Protein AF-A0A1G4EG05-F1 (afdb_monomer_lite)

Structure (mmCIF, N/CA/C/O backbone):
data_AF-A0A1G4EG05-F1
#
_entry.id   AF-A0A1G4EG05-F1
#
loop_
_atom_site.group_PDB
_atom_site.id
_atom_site.type_symbol
_atom_site.label_atom_id
_atom_site.label_alt_id
_atom_site.label_comp_id
_atom_site.label_asym_id
_atom_site.label_entity_id
_atom_site.label_seq_id
_atom_site.pdbx_PDB_ins_code
_atom_site.Cartn_x
_atom_site.Cartn_y
_atom_site.Cartn_z
_atom_site.occupancy
_atom_site.B_iso_or_equiv
_atom_site.auth_seq_id
_atom_site.auth_comp_id
_atom_site.auth_asym_id
_atom_site.auth_atom_id
_atom_site.pdbx_PDB_model_num
ATOM 1 N N . MET A 1 1 ? -7.651 -13.458 -18.274 1.00 35.94 1 MET A N 1
ATOM 2 C CA . MET A 1 1 ? -8.743 -12.875 -17.465 1.00 35.94 1 MET A CA 1
ATOM 3 C C . MET A 1 1 ? -8.492 -11.376 -17.399 1.00 35.94 1 MET A C 1
ATOM 5 O O . MET A 1 1 ? -7.469 -10.994 -16.855 1.00 35.94 1 MET A O 1
ATOM 9 N N . LYS A 1 2 ? -9.314 -10.544 -18.053 1.00 43.44 2 LYS A N 1
ATOM 10 C CA . LYS A 1 2 ? -9.172 -9.079 -17.993 1.00 43.44 2 LYS A CA 1
ATOM 11 C C . LYS A 1 2 ? -9.957 -8.601 -16.776 1.00 43.44 2 LYS A C 1
ATOM 13 O O . LYS A 1 2 ? -11.170 -8.774 -16.757 1.00 43.44 2 LYS A O 1
ATOM 18 N N . ILE A 1 3 ? -9.268 -8.090 -15.759 1.00 51.53 3 ILE A N 1
ATOM 19 C CA . ILE A 1 3 ? -9.917 -7.556 -14.557 1.00 51.53 3 ILE A CA 1
ATOM 20 C C . ILE A 1 3 ? -10.100 -6.052 -14.759 1.00 51.53 3 ILE A C 1
ATOM 22 O O . ILE A 1 3 ? -9.127 -5.342 -15.009 1.00 51.53 3 ILE A O 1
ATOM 26 N N . THR A 1 4 ? -11.343 -5.586 -14.689 1.00 50.47 4 THR A N 1
ATOM 27 C CA . THR A 1 4 ? -11.698 -4.172 -14.832 1.00 50.47 4 THR A CA 1
ATOM 28 C C . THR A 1 4 ? -11.613 -3.507 -13.462 1.00 50.47 4 THR A C 1
ATOM 30 O O . THR A 1 4 ? -12.342 -3.872 -12.545 1.00 50.47 4 THR A O 1
ATOM 33 N N . VAL A 1 5 ? -10.702 -2.547 -13.307 1.00 53.97 5 VAL A N 1
ATOM 34 C CA . VAL A 1 5 ? -10.578 -1.741 -12.084 1.00 53.97 5 VAL A CA 1
ATOM 35 C C . VAL A 1 5 ? -11.749 -0.767 -12.020 1.00 53.97 5 VAL A C 1
ATOM 37 O O . VAL A 1 5 ? -11.922 -0.004 -12.961 1.00 53.97 5 VAL A O 1
ATOM 40 N N . ASN A 1 6 ? -12.511 -0.739 -10.930 1.00 52.59 6 ASN A N 1
ATOM 41 C CA . ASN A 1 6 ? -13.515 0.298 -10.695 1.00 52.59 6 ASN A CA 1
ATOM 42 C C . ASN A 1 6 ? -13.215 1.015 -9.379 1.00 52.59 6 ASN A C 1
ATOM 44 O O . ASN A 1 6 ? -13.937 0.809 -8.421 1.00 52.59 6 ASN A O 1
ATOM 48 N N . ASP A 1 7 ? -12.124 1.786 -9.294 1.00 61.53 7 ASP A N 1
ATOM 49 C CA . ASP A 1 7 ? -11.776 2.477 -8.045 1.00 61.53 7 ASP A CA 1
ATOM 50 C C . ASP A 1 7 ? -10.959 3.766 -8.265 1.00 61.53 7 ASP A C 1
ATOM 52 O O . ASP A 1 7 ? -9.999 3.812 -9.039 1.00 61.53 7 ASP A O 1
ATOM 56 N N . GLU A 1 8 ? -11.324 4.813 -7.520 1.00 73.44 8 GLU A N 1
ATOM 57 C CA . GLU A 1 8 ? -10.685 6.143 -7.492 1.00 73.44 8 GLU A CA 1
ATOM 58 C C . GLU A 1 8 ? -9.584 6.269 -6.416 1.00 73.44 8 GLU A C 1
ATOM 60 O O . GLU A 1 8 ? -9.132 7.369 -6.096 1.00 73.44 8 GLU A O 1
ATOM 65 N N . LYS A 1 9 ? -9.164 5.153 -5.804 1.00 88.38 9 LYS A N 1
ATOM 66 C CA . LYS A 1 9 ? -8.343 5.140 -4.576 1.00 88.38 9 LYS A CA 1
ATOM 67 C C . LYS A 1 9 ? -7.017 4.398 -4.753 1.00 88.38 9 LYS A C 1
ATOM 69 O O . LYS A 1 9 ? -6.651 3.532 -3.962 1.00 88.38 9 LYS A O 1
ATOM 74 N N . TYR A 1 10 ? -6.289 4.751 -5.809 1.00 92.31 10 TYR A N 1
ATOM 75 C CA . TYR A 1 10 ? -4.908 4.315 -6.034 1.00 92.31 10 TYR A CA 1
ATOM 76 C C . TYR A 1 10 ? -3.935 5.465 -5.807 1.00 92.31 10 TYR A C 1
ATOM 78 O O . TYR A 1 10 ? -4.189 6.615 -6.167 1.00 92.31 10 TYR A O 1
ATOM 86 N N . LEU A 1 11 ? -2.773 5.128 -5.267 1.00 95.25 11 LEU A N 1
ATOM 87 C CA . LEU A 1 11 ? -1.636 6.023 -5.153 1.00 95.25 11 LEU A CA 1
ATOM 88 C C . LEU A 1 11 ? -0.828 5.942 -6.442 1.00 95.25 11 LEU A C 1
ATOM 90 O O . LEU A 1 11 ? -0.532 4.854 -6.931 1.00 95.25 11 LEU A O 1
ATOM 94 N N . ASN A 1 12 ? -0.428 7.093 -6.977 1.00 95.69 12 ASN A N 1
ATOM 95 C CA . ASN A 1 12 ? 0.604 7.104 -8.006 1.00 95.69 12 ASN A CA 1
ATOM 96 C C . ASN A 1 12 ? 1.970 6.763 -7.390 1.00 95.69 12 ASN A C 1
ATOM 98 O O . ASN A 1 12 ? 2.153 6.806 -6.170 1.00 95.69 12 ASN A O 1
ATOM 102 N N . TYR A 1 13 ? 2.944 6.466 -8.251 1.00 96.75 13 TYR A N 1
ATOM 103 C CA . TYR A 1 13 ? 4.289 6.079 -7.831 1.00 96.75 13 TYR A CA 1
ATOM 104 C C . TYR A 1 13 ? 4.927 7.059 -6.832 1.00 96.75 13 TYR A C 1
ATOM 106 O O . TYR A 1 13 ? 5.466 6.637 -5.808 1.00 96.75 13 TYR A O 1
ATOM 114 N N . SER A 1 14 ? 4.848 8.363 -7.10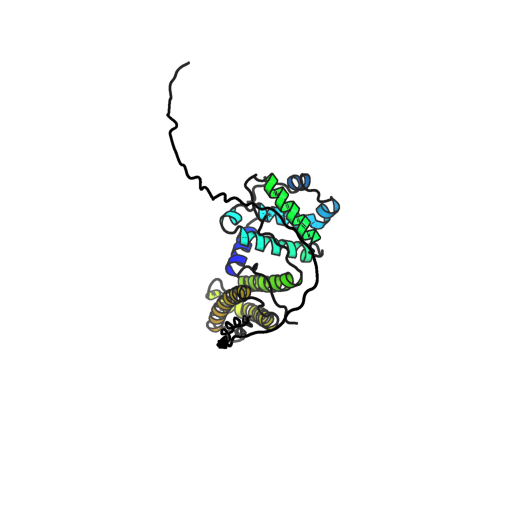9 1.00 94.94 14 SER A N 1
ATOM 115 C CA . SER A 1 14 ? 5.468 9.399 -6.279 1.00 94.94 14 SER A CA 1
ATOM 116 C C . SER A 1 14 ? 4.864 9.424 -4.878 1.00 94.94 14 SER A C 1
ATOM 118 O O . SER A 1 14 ? 5.602 9.347 -3.896 1.00 94.94 14 SER A O 1
ATOM 120 N N . LYS A 1 15 ? 3.528 9.439 -4.786 1.00 95.31 15 LYS A N 1
ATOM 121 C CA . LYS A 1 15 ? 2.803 9.470 -3.512 1.00 95.31 15 LYS A CA 1
ATOM 122 C C . LYS A 1 15 ? 2.996 8.176 -2.723 1.00 95.31 15 LYS A C 1
ATOM 124 O O . LYS A 1 15 ? 3.240 8.229 -1.522 1.00 95.31 15 LYS A O 1
ATOM 129 N N . TYR A 1 16 ? 2.949 7.021 -3.390 1.00 96.88 16 TYR A N 1
ATOM 130 C CA . TYR A 1 16 ? 3.228 5.732 -2.754 1.00 96.88 16 TYR A CA 1
ATOM 131 C C . TYR A 1 16 ? 4.630 5.707 -2.137 1.00 96.88 16 TYR A C 1
ATOM 133 O O . TYR A 1 16 ? 4.781 5.380 -0.961 1.00 96.88 16 TYR A O 1
ATOM 141 N N . LYS A 1 17 ? 5.656 6.087 -2.912 1.00 95.06 17 LYS A N 1
ATOM 142 C CA . LYS A 1 17 ? 7.050 6.104 -2.452 1.00 95.06 17 LYS A CA 1
ATOM 143 C C . LYS A 1 17 ? 7.226 7.029 -1.245 1.00 95.06 17 LYS A C 1
ATOM 145 O O . LYS A 1 17 ? 7.929 6.681 -0.300 1.00 95.06 17 LYS A O 1
ATOM 150 N N . GLU A 1 18 ? 6.616 8.205 -1.297 1.00 93.31 18 GLU A N 1
ATOM 151 C CA . GLU A 1 18 ? 6.679 9.205 -0.239 1.00 93.31 18 GLU A CA 1
ATOM 152 C C . GLU A 1 18 ? 6.010 8.722 1.056 1.00 93.31 18 GLU A C 1
ATOM 154 O O . GLU A 1 18 ? 6.653 8.708 2.106 1.00 93.31 18 GLU A O 1
ATOM 159 N N . LEU A 1 19 ? 4.769 8.232 0.976 1.00 94.19 19 LEU A N 1
ATOM 160 C CA . LEU A 1 19 ? 4.047 7.677 2.124 1.00 94.19 19 LEU A CA 1
ATOM 161 C C . LEU A 1 19 ? 4.765 6.468 2.715 1.00 94.19 19 LEU A C 1
ATOM 163 O O . LEU A 1 19 ? 4.915 6.381 3.933 1.00 94.19 19 LEU A O 1
ATOM 167 N N . LYS A 1 20 ? 5.286 5.574 1.869 1.00 93.44 20 LYS A N 1
ATOM 168 C CA . LYS A 1 20 ? 6.123 4.456 2.313 1.00 93.44 20 LYS A CA 1
ATOM 169 C C . LYS A 1 20 ? 7.368 4.939 3.057 1.00 93.44 20 LYS A C 1
ATOM 171 O O . LYS A 1 20 ? 7.751 4.331 4.052 1.00 93.44 20 LYS A O 1
ATOM 176 N N . GLY A 1 21 ? 7.983 6.029 2.600 1.00 90.12 21 GLY A N 1
ATOM 177 C CA . GLY A 1 21 ? 9.088 6.687 3.290 1.00 90.12 21 GLY A CA 1
ATOM 178 C C . GLY A 1 21 ? 8.677 7.182 4.675 1.00 90.12 21 GLY A C 1
ATOM 179 O O . GLY A 1 21 ? 9.283 6.775 5.661 1.00 90.12 21 GLY A O 1
ATOM 180 N N . TYR A 1 22 ? 7.619 7.990 4.763 1.00 88.44 22 TYR A N 1
ATOM 181 C CA . TYR A 1 22 ? 7.168 8.561 6.034 1.00 88.44 22 TYR A CA 1
ATOM 182 C C . TYR A 1 22 ? 6.702 7.516 7.044 1.00 88.44 22 TYR A C 1
ATOM 184 O O . TYR A 1 22 ? 7.091 7.558 8.207 1.00 88.44 22 TYR A O 1
ATOM 192 N N . PHE A 1 23 ? 5.899 6.548 6.612 1.00 88.06 23 PHE A N 1
ATOM 193 C CA . PHE A 1 23 ? 5.440 5.479 7.495 1.00 88.06 23 PHE A CA 1
ATOM 194 C C . PHE A 1 23 ? 6.525 4.430 7.779 1.00 88.06 23 PHE A C 1
ATOM 196 O O . PHE A 1 23 ? 6.394 3.663 8.736 1.00 88.06 23 PHE A O 1
ATOM 203 N N . GLY A 1 24 ? 7.581 4.377 6.960 1.00 80.19 24 GLY A N 1
ATOM 204 C CA . GLY A 1 24 ? 8.728 3.484 7.120 1.00 80.19 24 GLY A CA 1
ATOM 205 C C . GLY A 1 24 ? 9.862 4.058 7.977 1.00 80.19 24 GLY A C 1
ATOM 206 O O . GLY A 1 24 ? 10.675 3.287 8.491 1.00 80.19 24 GLY A O 1
ATOM 207 N N . THR A 1 25 ? 9.944 5.381 8.165 1.00 66.38 25 THR A N 1
ATOM 208 C CA . THR A 1 25 ? 10.975 6.002 9.009 1.00 66.38 25 THR A CA 1
ATOM 209 C C . THR A 1 25 ? 10.780 5.647 10.487 1.00 66.38 25 THR A C 1
ATOM 211 O O . THR A 1 25 ? 9.822 6.073 11.115 1.00 66.38 25 THR A O 1
ATOM 214 N N . ASN A 1 26 ? 11.716 4.845 11.013 1.00 53.06 26 ASN A N 1
ATOM 215 C CA . ASN A 1 26 ? 11.970 4.459 12.409 1.00 53.06 26 ASN A CA 1
ATOM 216 C C . ASN A 1 26 ? 10.792 4.494 13.407 1.00 53.06 26 ASN A C 1
ATOM 218 O O . ASN A 1 26 ? 10.435 5.540 13.945 1.00 53.06 26 ASN A O 1
ATOM 222 N N . LYS A 1 27 ? 10.407 3.288 13.860 1.00 52.75 27 LYS A N 1
ATOM 223 C CA . LYS A 1 27 ? 9.593 2.984 15.061 1.00 52.75 27 LYS A CA 1
ATOM 224 C C . LYS A 1 27 ? 9.980 3.768 16.338 1.00 52.75 27 LYS A C 1
ATOM 226 O O . LYS A 1 27 ? 9.199 3.810 17.277 1.00 52.75 27 LYS A O 1
ATOM 231 N N . LYS A 1 28 ? 11.185 4.355 16.397 1.00 45.31 28 LYS A N 1
ATOM 232 C CA . LYS A 1 28 ? 11.778 5.006 17.581 1.00 45.31 28 LYS A CA 1
ATOM 233 C C . LYS A 1 28 ? 11.310 6.438 17.851 1.00 45.31 28 LYS A C 1
ATOM 235 O O . LYS A 1 28 ? 11.467 6.892 18.976 1.00 45.31 28 LYS A O 1
ATOM 240 N N . ASN A 1 29 ? 10.752 7.136 16.862 1.00 43.56 29 ASN A N 1
ATOM 241 C CA . ASN A 1 29 ? 10.344 8.540 17.027 1.00 43.56 29 ASN A CA 1
ATOM 242 C C . ASN A 1 29 ? 8.843 8.696 17.272 1.00 43.56 29 ASN A C 1
ATOM 244 O O . ASN A 1 29 ? 8.327 9.810 17.237 1.00 43.56 29 ASN A O 1
ATOM 248 N N . MET A 1 30 ? 8.136 7.586 17.487 1.00 52.41 30 MET A N 1
ATOM 249 C CA . MET A 1 30 ? 6.713 7.632 17.747 1.00 52.41 30 MET A CA 1
ATOM 250 C C . MET A 1 30 ? 6.493 8.006 19.212 1.00 52.41 30 MET A C 1
ATOM 252 O O . MET A 1 30 ? 6.941 7.263 20.090 1.00 52.41 30 MET A O 1
ATOM 256 N N . PRO A 1 31 ? 5.831 9.132 19.510 1.00 52.53 31 PRO A N 1
ATOM 257 C CA . PRO A 1 31 ? 5.504 9.455 20.883 1.00 52.53 31 PRO A CA 1
ATOM 258 C C . PRO A 1 31 ? 4.564 8.370 21.420 1.00 52.53 31 PRO A C 1
ATOM 260 O O . PRO A 1 31 ? 3.463 8.165 20.903 1.00 52.53 31 PRO A O 1
ATOM 263 N N . ALA A 1 32 ? 5.038 7.627 22.419 1.00 55.28 32 ALA A N 1
ATOM 264 C CA . ALA A 1 32 ? 4.396 6.439 22.982 1.00 55.28 32 ALA A CA 1
ATOM 265 C C . ALA A 1 32 ? 3.187 6.772 23.883 1.00 55.28 32 ALA A C 1
ATOM 267 O O . ALA A 1 32 ? 3.035 6.188 24.953 1.00 55.28 32 ALA A O 1
ATOM 268 N N . TYR A 1 33 ? 2.354 7.742 23.497 1.00 70.00 33 TYR A N 1
ATOM 269 C CA . TYR A 1 33 ? 1.266 8.224 24.353 1.00 70.00 33 TYR A CA 1
ATOM 270 C C . TYR A 1 33 ? 0.004 7.362 24.277 1.00 70.00 33 TYR A C 1
ATOM 272 O O . TYR A 1 33 ? -0.711 7.265 25.267 1.00 70.00 33 TYR A O 1
ATOM 280 N N . VAL A 1 34 ? -0.268 6.727 23.133 1.00 83.50 34 VAL A N 1
ATOM 281 C CA . VAL A 1 34 ? -1.471 5.904 22.937 1.00 83.50 34 VAL A CA 1
ATOM 282 C C . VAL A 1 34 ? -1.077 4.438 22.849 1.00 83.50 34 VAL A C 1
ATOM 284 O O . VAL A 1 34 ? -0.327 4.059 21.944 1.00 83.50 34 VAL A O 1
ATOM 287 N N . LYS A 1 35 ? -1.578 3.612 23.771 1.00 89.50 35 LYS A N 1
ATOM 288 C CA . LYS A 1 35 ? -1.383 2.159 23.735 1.00 89.50 35 LYS A CA 1
ATOM 289 C C . LYS A 1 35 ? -2.583 1.471 23.098 1.00 89.50 35 LYS A C 1
ATOM 291 O O . LYS A 1 35 ? -3.714 1.941 23.183 1.00 89.50 35 LYS A O 1
ATOM 296 N N . LEU A 1 36 ? -2.330 0.300 22.520 1.00 92.19 36 LEU A N 1
ATOM 297 C CA . LEU A 1 36 ? -3.359 -0.571 21.949 1.00 92.19 36 LEU A CA 1
ATOM 298 C C . LEU A 1 36 ? -4.465 -0.893 22.972 1.00 92.19 36 LEU A C 1
ATOM 300 O O . LEU A 1 36 ? -5.647 -0.786 22.662 1.00 92.19 36 LEU A O 1
ATOM 304 N N . SER A 1 37 ? -4.066 -1.202 24.213 1.00 92.94 37 SER A N 1
ATOM 305 C CA . SER A 1 37 ? -4.965 -1.497 25.335 1.00 92.94 37 SER A CA 1
ATOM 306 C C . SER A 1 37 ? -5.918 -0.350 25.663 1.00 92.94 37 SER A C 1
ATOM 308 O O . SER A 1 37 ? -7.067 -0.596 26.021 1.00 92.94 37 SER A O 1
ATOM 310 N N . ASP A 1 38 ? -5.457 0.896 25.525 1.00 92.56 38 ASP A N 1
ATOM 311 C CA . ASP A 1 38 ? -6.256 2.076 25.858 1.00 92.56 38 ASP A CA 1
ATOM 312 C C . ASP A 1 38 ? -7.426 2.198 24.878 1.00 92.56 38 ASP A C 1
ATOM 314 O O . ASP A 1 38 ? -8.559 2.457 25.283 1.00 92.56 38 ASP A O 1
ATOM 318 N N . ILE A 1 39 ? -7.172 1.917 23.596 1.00 94.69 39 ILE A N 1
ATOM 319 C CA . ILE A 1 39 ? -8.206 1.914 22.558 1.00 94.69 39 ILE A CA 1
ATOM 320 C C . ILE A 1 39 ? -9.110 0.689 22.695 1.00 94.69 39 ILE A C 1
ATOM 322 O O . ILE A 1 39 ? -10.328 0.839 22.694 1.00 94.69 39 ILE A O 1
ATOM 326 N N . PHE A 1 40 ? -8.547 -0.505 22.896 1.00 96.12 40 PHE A N 1
ATOM 327 C CA . PHE A 1 40 ? -9.329 -1.734 23.070 1.00 96.12 40 PHE A CA 1
ATOM 328 C C . PHE A 1 40 ? -10.279 -1.709 24.267 1.00 96.12 40 PHE A C 1
ATOM 330 O O . PHE A 1 40 ? -11.309 -2.377 24.231 1.00 96.12 40 PHE A O 1
ATOM 337 N N . SER A 1 41 ? -9.969 -0.940 25.314 1.00 94.88 41 SER A N 1
ATOM 338 C CA . SER A 1 41 ? -10.881 -0.741 26.449 1.00 94.88 41 SER A CA 1
ATOM 339 C C . SER A 1 41 ? -12.157 0.037 26.088 1.00 94.88 41 SER A C 1
ATOM 341 O O . SER A 1 41 ? -13.096 0.072 26.879 1.00 94.88 41 SER A O 1
ATOM 343 N N . LYS A 1 42 ? -12.192 0.664 24.903 1.00 94.25 42 LYS A N 1
ATOM 344 C CA . LYS A 1 42 ? -13.287 1.506 24.394 1.00 94.25 42 LYS A CA 1
ATOM 345 C C . LYS A 1 42 ? -14.005 0.907 23.183 1.00 94.25 42 LYS A C 1
ATOM 347 O O . LYS A 1 42 ? -14.903 1.552 22.646 1.00 94.25 42 LYS A O 1
ATOM 352 N N . THR A 1 43 ? -13.583 -0.272 22.733 1.00 95.19 43 THR A N 1
ATOM 353 C CA . THR A 1 43 ? -14.172 -1.009 21.607 1.00 95.19 43 THR A CA 1
ATOM 354 C C . THR A 1 43 ? -14.988 -2.192 22.116 1.00 95.19 43 THR A C 1
ATOM 356 O O . THR A 1 43 ? -14.600 -2.799 23.115 1.00 95.19 43 THR A O 1
ATOM 359 N N . ASP A 1 44 ? -16.004 -2.599 21.365 1.00 95.38 44 ASP A N 1
ATOM 360 C CA . ASP A 1 44 ? -16.792 -3.815 21.609 1.00 95.38 44 ASP A CA 1
ATOM 361 C C . ASP A 1 44 ? -16.192 -5.053 20.908 1.00 95.38 44 ASP A C 1
ATOM 363 O O . ASP A 1 44 ? -16.767 -6.143 20.920 1.00 95.38 44 ASP A O 1
ATOM 367 N N . ILE A 1 45 ? -15.005 -4.904 20.309 1.00 97.12 45 ILE A N 1
ATOM 368 C CA . ILE A 1 45 ? -14.224 -5.995 19.717 1.00 97.12 45 ILE A CA 1
ATOM 369 C C . ILE A 1 45 ? -13.944 -7.053 20.796 1.00 97.12 45 ILE A C 1
ATOM 371 O O . ILE A 1 45 ? -13.436 -6.744 21.878 1.00 97.12 45 ILE A O 1
ATOM 375 N N . ASN A 1 46 ? -14.259 -8.315 20.504 1.00 97.06 46 ASN A N 1
ATOM 376 C CA . ASN A 1 46 ? -14.048 -9.411 21.448 1.00 97.06 46 ASN A CA 1
ATOM 377 C C . ASN A 1 46 ? -12.554 -9.787 21.572 1.00 97.06 46 ASN A C 1
ATOM 379 O O . ASN A 1 46 ? -11.723 -9.446 20.730 1.00 97.06 46 ASN A O 1
ATOM 383 N N . GLU A 1 47 ? -12.201 -10.509 22.638 1.00 96.81 47 GLU A N 1
ATOM 384 C CA . GLU A 1 47 ? -10.806 -10.885 22.921 1.00 96.81 47 GLU A CA 1
ATOM 385 C C . GLU A 1 47 ? -10.194 -11.837 21.880 1.00 96.81 47 GLU A C 1
ATOM 387 O O . GLU A 1 47 ? -8.986 -11.794 21.640 1.00 96.81 47 GLU A O 1
ATOM 392 N N . GLU A 1 48 ? -11.005 -12.680 21.233 1.00 97.44 48 GLU A N 1
ATOM 393 C CA . GLU A 1 48 ? -10.534 -13.580 20.176 1.00 97.44 48 GLU A CA 1
ATOM 394 C C . GLU A 1 48 ? -10.086 -12.793 18.940 1.00 97.44 48 GLU A C 1
ATOM 396 O O . GLU A 1 48 ? -8.998 -13.038 18.417 1.00 97.44 48 GLU A O 1
ATOM 401 N N . ASP A 1 49 ? -10.861 -11.795 18.524 1.00 98.06 49 ASP A N 1
ATOM 402 C CA . ASP A 1 49 ? -10.531 -10.912 17.408 1.00 98.06 49 ASP A CA 1
ATOM 403 C C . ASP A 1 49 ? -9.348 -10.005 17.727 1.00 98.06 49 ASP A C 1
ATOM 405 O O . ASP A 1 49 ? -8.453 -9.853 16.891 1.00 98.06 49 ASP A O 1
ATOM 409 N N . LYS A 1 50 ? -9.289 -9.447 18.946 1.00 96.94 50 LYS A N 1
ATOM 410 C CA . LYS A 1 50 ? -8.117 -8.683 19.408 1.00 96.94 50 LYS A CA 1
ATOM 411 C C . LYS A 1 50 ? -6.848 -9.512 19.264 1.00 96.94 50 LYS A C 1
ATOM 413 O O . LYS A 1 50 ? -5.863 -9.021 18.726 1.00 96.94 50 LYS A O 1
ATOM 418 N N . LYS A 1 51 ? -6.885 -10.777 19.694 1.00 96.62 51 LYS A N 1
ATOM 419 C CA . LYS A 1 51 ? -5.744 -11.694 19.611 1.00 96.62 51 LYS A CA 1
ATOM 420 C C . LYS A 1 51 ? -5.427 -12.103 18.173 1.00 96.62 51 LYS A C 1
ATOM 422 O O . LYS A 1 51 ? -4.260 -12.126 17.790 1.00 96.62 51 LYS A O 1
ATOM 427 N N . THR A 1 52 ? -6.445 -12.438 17.387 1.00 97.50 52 THR A N 1
ATOM 428 C CA . THR A 1 52 ? -6.289 -12.918 16.004 1.00 97.50 52 THR A CA 1
ATOM 429 C C . THR A 1 52 ? -5.697 -11.839 15.105 1.00 97.50 52 THR A C 1
ATOM 431 O O . THR A 1 52 ? -4.829 -12.127 14.280 1.00 97.50 52 THR A O 1
ATOM 434 N N . TYR A 1 53 ? -6.114 -10.586 15.298 1.00 97.94 53 TYR A N 1
ATOM 435 C CA . TYR A 1 53 ? -5.710 -9.452 14.469 1.00 97.94 53 TYR A CA 1
ATOM 436 C C . TYR A 1 53 ? -4.774 -8.468 15.189 1.00 97.94 53 TYR A C 1
ATOM 438 O O . TYR A 1 53 ? -4.615 -7.336 14.733 1.00 97.94 53 TYR A O 1
ATOM 446 N N . ASP A 1 54 ? -4.110 -8.887 16.274 1.00 95.62 54 ASP A N 1
ATOM 447 C CA . ASP A 1 54 ? -3.250 -8.033 17.114 1.00 95.62 54 ASP A CA 1
ATOM 448 C C . ASP A 1 54 ? -2.188 -7.272 16.300 1.00 95.62 54 ASP A C 1
ATOM 450 O O . ASP A 1 54 ? -2.020 -6.058 16.454 1.00 95.62 54 ASP A O 1
ATOM 454 N N . SER A 1 55 ? -1.532 -7.955 15.352 1.00 95.25 55 SER A N 1
ATOM 455 C CA . SER A 1 55 ? -0.542 -7.330 14.461 1.00 95.25 55 SER A CA 1
ATOM 456 C C . SER A 1 55 ? -1.170 -6.270 13.552 1.00 95.25 55 SER A C 1
ATOM 458 O O . SER A 1 55 ? -0.598 -5.199 13.359 1.00 95.25 55 SER A O 1
ATOM 460 N N . ALA A 1 56 ? -2.383 -6.514 13.044 1.00 97.69 56 ALA A N 1
ATOM 461 C CA . ALA A 1 56 ? -3.088 -5.557 12.196 1.00 97.69 56 ALA A CA 1
ATOM 462 C C . ALA A 1 56 ? -3.531 -4.317 12.986 1.00 97.69 56 ALA A C 1
ATOM 464 O O . ALA A 1 56 ? -3.357 -3.198 12.503 1.00 97.69 56 ALA A O 1
ATOM 465 N N . PHE A 1 57 ? -4.032 -4.475 14.216 1.00 97.56 57 PHE A N 1
ATOM 466 C CA . PHE A 1 57 ? -4.340 -3.330 15.082 1.00 97.56 57 PHE A CA 1
ATOM 467 C C . PHE A 1 57 ? -3.078 -2.561 15.486 1.00 97.56 57 PHE A C 1
ATOM 469 O O . PHE A 1 57 ? -3.081 -1.328 15.493 1.00 97.56 57 PHE A O 1
ATOM 476 N N . SER A 1 58 ? -1.983 -3.269 15.766 1.00 94.12 58 SER A N 1
ATOM 477 C CA . SER A 1 58 ? -0.685 -2.663 16.070 1.00 94.12 58 SER A CA 1
ATOM 478 C C . SER A 1 58 ? -0.149 -1.852 14.892 1.00 94.12 58 SER A C 1
ATOM 480 O O . SER A 1 58 ? 0.268 -0.705 15.069 1.00 94.12 58 SER A O 1
ATOM 482 N N . GLU A 1 59 ? -0.209 -2.400 13.678 1.00 94.12 59 GLU A N 1
ATOM 483 C CA . GLU A 1 59 ? 0.160 -1.680 12.462 1.00 94.12 59 GLU A CA 1
ATOM 484 C C . GLU A 1 59 ? -0.774 -0.495 12.210 1.00 94.12 59 GLU A C 1
ATOM 486 O O . GLU A 1 59 ? -0.294 0.597 11.906 1.00 94.12 59 GLU A O 1
ATOM 491 N N . LEU A 1 60 ? -2.085 -0.647 12.401 1.00 95.56 60 LEU A N 1
ATOM 492 C CA . LEU A 1 60 ? -3.044 0.447 12.264 1.00 95.56 60 LEU A CA 1
ATOM 493 C C . LEU A 1 60 ? -2.702 1.599 13.216 1.00 95.56 60 LEU A C 1
ATOM 495 O O . LEU A 1 60 ? -2.512 2.727 12.754 1.00 95.56 60 LEU A O 1
ATOM 499 N N . LEU A 1 61 ? -2.555 1.312 14.514 1.00 93.06 61 LEU A N 1
ATOM 500 C CA . LEU A 1 61 ? -2.195 2.295 15.538 1.00 93.06 61 LEU A CA 1
ATOM 501 C C . LEU A 1 61 ? -0.872 2.991 15.195 1.00 93.06 61 LEU A C 1
ATOM 503 O O . LEU A 1 61 ? -0.773 4.220 15.257 1.00 93.06 61 LEU A O 1
ATOM 507 N N . ARG A 1 62 ? 0.128 2.215 14.763 1.00 89.56 62 ARG A N 1
ATOM 508 C CA . ARG A 1 62 ? 1.438 2.724 14.341 1.00 89.56 62 ARG A CA 1
ATOM 509 C C . ARG A 1 62 ? 1.350 3.686 13.153 1.00 89.56 62 ARG A C 1
ATOM 511 O O . ARG A 1 62 ? 2.163 4.601 13.056 1.00 89.56 62 ARG A O 1
ATOM 518 N N . HIS A 1 63 ? 0.404 3.517 12.238 1.00 91.12 63 HIS A N 1
ATOM 519 C CA . HIS A 1 63 ? 0.260 4.454 11.126 1.00 91.12 63 HIS A CA 1
ATOM 520 C C . HIS A 1 63 ? -0.586 5.672 11.508 1.00 91.12 63 HIS A C 1
ATOM 522 O O . HIS A 1 63 ? -0.151 6.799 11.284 1.00 91.12 63 HIS A O 1
ATOM 528 N N . ILE A 1 64 ? -1.757 5.490 12.125 1.00 90.38 64 ILE A N 1
ATOM 529 C CA . ILE A 1 64 ? -2.674 6.608 12.433 1.00 90.38 64 ILE A CA 1
ATOM 530 C C . ILE A 1 64 ? -2.122 7.566 13.491 1.00 90.38 64 ILE A C 1
ATOM 532 O O . ILE A 1 64 ? -2.458 8.752 13.489 1.00 90.38 64 ILE A O 1
ATOM 536 N N . ASN A 1 65 ? -1.232 7.087 14.362 1.00 86.88 65 ASN A N 1
ATOM 537 C CA . ASN A 1 65 ? -0.560 7.925 15.348 1.00 86.88 65 ASN A CA 1
ATOM 538 C C . ASN A 1 65 ? 0.674 8.661 14.767 1.00 86.88 65 ASN A C 1
ATOM 540 O O . ASN A 1 65 ? 1.303 9.471 15.444 1.00 86.88 65 ASN A O 1
ATOM 544 N N . HIS A 1 66 ? 0.999 8.465 13.482 1.00 81.62 66 HIS A N 1
ATOM 545 C CA . HIS A 1 66 ? 2.042 9.220 12.786 1.00 81.62 66 HIS A CA 1
ATOM 546 C C . HIS A 1 66 ? 1.523 10.597 12.330 1.00 81.62 66 HIS A C 1
ATOM 548 O O . HIS A 1 66 ? 1.383 10.882 11.137 1.00 81.62 66 HIS A O 1
ATOM 554 N N . GLY A 1 67 ? 1.222 11.462 13.306 1.00 74.06 67 GLY A N 1
ATOM 555 C CA . GLY A 1 67 ? 0.499 12.725 13.109 1.00 74.06 67 GLY A CA 1
ATOM 556 C C . GLY A 1 67 ? 1.064 13.631 12.012 1.00 74.06 67 GLY A C 1
ATOM 557 O O . GLY A 1 67 ? 0.291 14.241 11.283 1.00 74.06 67 GLY A O 1
ATOM 558 N N . HIS A 1 68 ? 2.389 13.646 11.818 1.00 79.50 68 HIS A N 1
ATOM 559 C CA . HIS A 1 68 ? 3.026 14.473 10.789 1.00 79.50 68 HIS A CA 1
ATOM 560 C C . HIS A 1 68 ? 2.547 14.154 9.361 1.00 79.50 68 HIS A C 1
ATOM 562 O O . HIS A 1 68 ? 2.430 15.053 8.533 1.00 79.50 68 HIS A O 1
ATOM 568 N N . VAL A 1 69 ? 2.237 12.887 9.058 1.00 84.19 69 VAL A N 1
ATOM 569 C CA . VAL A 1 69 ? 1.739 12.508 7.720 1.00 84.19 69 VAL A CA 1
ATOM 570 C C . VAL A 1 69 ? 0.366 13.115 7.454 1.00 84.19 69 VAL A C 1
ATOM 572 O O . VAL A 1 69 ? 0.087 13.529 6.331 1.00 84.19 69 VAL A O 1
ATOM 575 N N . PHE A 1 70 ? -0.467 13.236 8.485 1.00 83.88 70 PHE A N 1
ATOM 576 C CA . PHE A 1 70 ? -1.841 13.706 8.347 1.00 83.88 70 PHE A CA 1
ATOM 577 C C . PHE A 1 70 ? -1.964 15.221 8.149 1.00 83.88 70 PHE A C 1
ATOM 579 O O . PHE A 1 70 ? -3.039 15.672 7.771 1.00 83.88 70 PHE A O 1
ATOM 586 N N . TYR A 1 71 ? -0.883 15.998 8.302 1.00 81.25 71 TYR A N 1
ATOM 587 C CA . TYR A 1 71 ? -0.882 17.411 7.897 1.00 81.25 71 TYR A CA 1
ATOM 588 C C . TYR A 1 71 ? -0.922 17.588 6.375 1.00 81.25 71 TYR A C 1
ATOM 590 O O . TYR A 1 71 ? -1.598 18.485 5.885 1.00 81.25 71 TYR A O 1
ATOM 598 N N . ASN A 1 72 ? -0.223 16.726 5.628 1.00 80.69 72 ASN A N 1
ATOM 599 C CA . ASN A 1 72 ? -0.042 16.889 4.179 1.00 80.69 72 ASN A CA 1
ATOM 600 C C . ASN A 1 72 ? -0.731 15.797 3.348 1.00 80.69 72 ASN A C 1
ATOM 602 O O . ASN A 1 72 ? -0.934 15.973 2.148 1.00 80.69 72 ASN A O 1
ATOM 606 N N . TYR A 1 73 ? -1.072 14.662 3.963 1.00 82.19 73 TYR A N 1
ATOM 607 C CA . TYR A 1 73 ? -1.536 13.465 3.263 1.00 82.19 73 TYR A CA 1
ATOM 608 C C . TYR A 1 73 ? -2.675 12.769 4.005 1.00 82.19 73 TYR A C 1
ATOM 610 O O . TYR A 1 73 ? -2.641 11.551 4.162 1.00 82.19 73 TYR A O 1
ATOM 618 N N . ASN A 1 74 ? -3.673 13.516 4.487 1.00 84.62 74 ASN A N 1
ATOM 619 C CA . ASN A 1 74 ? -4.770 12.919 5.255 1.00 84.62 74 ASN A CA 1
ATOM 620 C C . ASN A 1 74 ? -5.462 11.797 4.453 1.00 84.62 74 ASN A C 1
ATOM 622 O O . ASN A 1 74 ? -5.405 10.627 4.832 1.00 84.62 74 ASN A O 1
ATOM 626 N N . LYS A 1 75 ? -5.970 12.123 3.260 1.00 92.00 75 LYS A N 1
ATOM 627 C CA . LYS A 1 75 ? -6.666 11.173 2.384 1.00 92.00 75 LYS A CA 1
ATOM 628 C C . LYS A 1 75 ? -5.763 10.048 1.876 1.00 92.00 75 LYS A C 1
ATOM 630 O O . LYS A 1 75 ? -6.042 8.869 2.092 1.00 92.00 75 LYS A O 1
ATOM 635 N N . GLU A 1 76 ? -4.664 10.389 1.207 1.00 93.81 76 GLU A N 1
ATOM 636 C CA . GLU A 1 76 ? -3.770 9.395 0.604 1.00 93.81 76 GLU A CA 1
ATOM 637 C C . GLU A 1 76 ? -3.052 8.536 1.651 1.00 93.81 76 GLU A C 1
ATOM 639 O O . GLU A 1 76 ? -2.788 7.358 1.405 1.00 93.81 76 GLU A O 1
ATOM 644 N N . GLY A 1 77 ? -2.779 9.091 2.834 1.00 95.00 77 GLY A N 1
ATOM 645 C CA . GLY A 1 77 ? -2.259 8.351 3.978 1.00 95.00 77 GLY A CA 1
ATOM 646 C C . GLY A 1 77 ? -3.224 7.254 4.414 1.00 95.00 77 GLY A C 1
ATOM 647 O O . GLY A 1 77 ? -2.812 6.107 4.570 1.00 95.00 77 GLY A O 1
ATOM 648 N N . CYS A 1 78 ? -4.520 7.552 4.508 1.00 95.88 78 CYS A N 1
ATOM 649 C CA . CYS A 1 78 ? -5.536 6.546 4.824 1.00 95.88 78 CYS A CA 1
ATOM 650 C C . CYS A 1 78 ? -5.708 5.499 3.720 1.00 95.88 78 CYS A C 1
ATOM 652 O O . CYS A 1 78 ? -5.956 4.326 4.016 1.00 95.88 78 CYS A O 1
ATOM 654 N N . TRP A 1 79 ? -5.518 5.878 2.454 1.00 96.00 79 TRP A N 1
ATOM 655 C CA . TRP A 1 79 ? -5.504 4.910 1.358 1.00 96.00 79 TRP A CA 1
ATOM 656 C C . TRP A 1 79 ? -4.318 3.954 1.449 1.00 96.00 79 TRP A C 1
ATOM 658 O O . TRP A 1 79 ? -4.479 2.744 1.292 1.00 96.00 79 TRP A O 1
ATOM 668 N N . TYR A 1 80 ? -3.136 4.486 1.761 1.00 96.62 80 TYR A N 1
ATOM 669 C CA . TYR A 1 80 ? -1.949 3.679 2.018 1.00 96.62 80 TYR A CA 1
ATOM 670 C C . TYR A 1 80 ? -2.172 2.723 3.195 1.00 96.62 80 TYR A C 1
ATOM 672 O O . TYR A 1 80 ? -1.890 1.535 3.073 1.00 96.62 80 TYR A O 1
ATOM 680 N N . ILE A 1 81 ? -2.740 3.209 4.302 1.00 97.00 81 ILE A N 1
ATOM 681 C CA . ILE A 1 81 ? -3.064 2.387 5.477 1.00 97.00 81 ILE A CA 1
ATOM 682 C C . ILE A 1 81 ? -4.040 1.265 5.115 1.00 97.00 81 ILE A C 1
ATOM 684 O O . ILE A 1 81 ? -3.818 0.126 5.512 1.00 97.00 81 ILE A O 1
ATOM 688 N N . SER A 1 82 ? -5.072 1.556 4.316 1.00 97.62 82 SER A N 1
ATOM 689 C CA . SER A 1 82 ? -6.030 0.545 3.838 1.00 97.62 82 SER A CA 1
ATOM 690 C C . SER A 1 82 ? -5.312 -0.594 3.102 1.00 97.62 82 SER A C 1
ATOM 692 O O . SER A 1 82 ? -5.524 -1.764 3.415 1.00 97.62 82 SER A O 1
ATOM 694 N N . TYR A 1 83 ? -4.384 -0.258 2.199 1.00 97.50 83 TYR A N 1
ATOM 695 C CA . TYR A 1 83 ? -3.550 -1.242 1.501 1.00 97.50 83 TYR A CA 1
ATOM 696 C C . TYR A 1 83 ? -2.642 -2.038 2.448 1.00 97.50 83 TYR A C 1
ATOM 698 O O . TYR A 1 83 ? -2.550 -3.261 2.332 1.00 97.50 83 TYR A O 1
ATOM 706 N N . ILE A 1 84 ? -1.965 -1.360 3.379 1.00 97.31 84 ILE A N 1
ATOM 707 C CA . ILE A 1 84 ? -1.044 -2.019 4.311 1.00 97.31 84 ILE A CA 1
ATOM 708 C C . ILE A 1 84 ? -1.782 -3.000 5.215 1.00 97.31 84 ILE A C 1
ATOM 710 O O . ILE A 1 84 ? -1.288 -4.105 5.412 1.00 97.31 84 ILE A O 1
ATOM 714 N N . LEU A 1 85 ? -2.970 -2.650 5.708 1.00 98.12 85 LEU A N 1
ATOM 715 C CA . LEU A 1 85 ? -3.740 -3.542 6.572 1.00 98.12 85 LEU A CA 1
ATOM 716 C C . LEU A 1 85 ? -4.317 -4.739 5.822 1.00 98.12 85 LEU A C 1
ATOM 718 O O . LEU A 1 85 ? -4.298 -5.839 6.368 1.00 98.12 85 LEU A O 1
ATOM 722 N N . HIS A 1 86 ? -4.748 -4.570 4.568 1.00 98.00 86 HIS A N 1
ATOM 723 C CA . HIS A 1 86 ? -5.113 -5.713 3.723 1.00 98.00 86 HIS A CA 1
ATOM 724 C C . HIS A 1 86 ? -3.937 -6.685 3.602 1.00 98.00 86 HIS A C 1
ATOM 726 O O . HIS A 1 86 ? -4.071 -7.882 3.857 1.00 98.00 86 HIS A O 1
ATOM 732 N N . LYS A 1 87 ? -2.755 -6.152 3.278 1.00 97.06 87 LYS A N 1
ATOM 733 C CA . LYS A 1 87 ? -1.530 -6.941 3.146 1.00 97.06 87 LYS A CA 1
ATOM 734 C C . LYS A 1 87 ? -1.120 -7.621 4.447 1.00 97.06 87 LYS A C 1
ATOM 736 O O . LYS A 1 87 ? -0.705 -8.775 4.408 1.00 97.06 87 LYS A O 1
ATOM 741 N N . GLU A 1 88 ? -1.221 -6.935 5.577 1.00 97.31 88 GLU A N 1
ATOM 742 C CA . GLU A 1 88 ? -0.916 -7.498 6.893 1.00 97.31 88 GLU A CA 1
ATOM 743 C C . GLU A 1 88 ? -1.827 -8.697 7.192 1.00 97.31 88 GLU A C 1
ATOM 745 O O . GLU A 1 88 ? -1.350 -9.782 7.524 1.00 97.31 88 GLU A O 1
ATOM 750 N N . VAL A 1 89 ? -3.134 -8.545 6.979 1.00 98.06 89 VAL A N 1
ATOM 751 C CA . VAL A 1 89 ? -4.118 -9.602 7.242 1.00 98.06 89 VAL A CA 1
ATOM 752 C C . VAL A 1 89 ? -3.905 -10.811 6.323 1.00 98.06 89 VAL A C 1
ATOM 754 O O . VAL A 1 89 ? -3.719 -11.925 6.815 1.00 98.06 89 VAL A O 1
ATOM 757 N N . GLU A 1 90 ? -3.826 -10.612 5.005 1.00 96.69 90 GLU A N 1
ATOM 758 C CA . GLU A 1 90 ? -3.695 -11.739 4.069 1.00 96.69 90 GLU A CA 1
ATOM 759 C C . GLU A 1 90 ? -2.295 -12.361 4.062 1.00 96.69 90 GLU A C 1
ATOM 761 O O . GLU A 1 90 ? -2.139 -13.584 4.004 1.00 96.69 90 GLU A O 1
ATOM 766 N N . HIS A 1 91 ? -1.238 -11.547 4.085 1.00 94.38 91 HIS A N 1
ATOM 767 C CA . HIS A 1 91 ? 0.114 -12.051 3.844 1.00 94.38 91 HIS A CA 1
ATOM 768 C C . HIS A 1 91 ? 0.897 -12.325 5.126 1.00 94.38 91 HIS A C 1
ATOM 770 O O . HIS A 1 91 ? 1.752 -13.216 5.088 1.00 94.38 91 HIS A O 1
ATOM 776 N N . VAL A 1 92 ? 0.637 -11.610 6.225 1.00 93.88 92 VAL A N 1
ATOM 777 C CA . VAL A 1 92 ? 1.344 -11.816 7.501 1.00 93.88 92 VAL A CA 1
ATOM 778 C C . VAL A 1 92 ? 0.535 -12.725 8.416 1.00 93.88 92 VAL A C 1
ATOM 780 O O . VAL A 1 92 ? 1.042 -13.771 8.816 1.00 93.88 92 VAL A O 1
ATOM 783 N N . LEU A 1 93 ? -0.731 -12.389 8.668 1.00 95.75 93 LEU A N 1
ATOM 784 C CA . LEU A 1 93 ? -1.607 -13.176 9.543 1.00 95.75 93 LEU A CA 1
ATOM 785 C C . LEU A 1 93 ? -2.179 -14.431 8.867 1.00 95.75 93 LEU A C 1
ATOM 787 O O . LEU A 1 93 ? -2.657 -15.326 9.563 1.00 95.75 93 LEU A O 1
ATOM 791 N N . LYS A 1 94 ? -2.101 -14.519 7.531 1.00 96.69 94 LYS A N 1
ATOM 792 C CA . LYS A 1 94 ? -2.675 -15.618 6.731 1.00 96.69 94 LYS A CA 1
ATOM 793 C C . LYS A 1 94 ? -4.182 -15.781 6.960 1.00 96.69 94 LYS A C 1
ATOM 795 O O . LYS A 1 94 ? -4.682 -16.901 6.992 1.00 96.69 94 LYS A O 1
ATOM 800 N N . GLN A 1 95 ? -4.874 -14.658 7.132 1.00 96.62 95 GLN A N 1
ATOM 801 C CA . GLN A 1 95 ? -6.322 -14.581 7.309 1.00 96.62 95 GLN A CA 1
ATOM 802 C C . GLN A 1 95 ? -6.970 -13.900 6.105 1.00 96.62 95 GLN A C 1
ATOM 804 O O . GLN A 1 95 ? -6.333 -13.104 5.416 1.00 96.62 95 GLN A O 1
ATOM 809 N N . ASP A 1 96 ? -8.253 -14.158 5.878 1.00 95.38 96 ASP A N 1
ATOM 810 C CA . ASP A 1 96 ? -8.991 -13.497 4.804 1.00 95.38 96 ASP A CA 1
ATOM 811 C C . ASP A 1 96 ? -9.359 -12.060 5.196 1.00 95.38 96 ASP A C 1
ATOM 813 O O . ASP A 1 96 ? -10.068 -11.823 6.181 1.00 95.38 96 ASP A O 1
ATOM 817 N N . TYR A 1 97 ? -8.941 -11.080 4.390 1.00 97.06 97 TYR A N 1
ATOM 818 C CA . TYR A 1 97 ? -9.380 -9.697 4.564 1.00 97.06 97 TYR A CA 1
ATOM 819 C C . TYR A 1 97 ? -10.801 -9.507 4.012 1.00 97.06 97 TYR A C 1
ATOM 821 O O . TYR A 1 97 ? -11.034 -9.213 2.835 1.00 97.06 97 TYR A O 1
ATOM 829 N N . ASN A 1 98 ? -11.788 -9.689 4.885 1.00 96.50 98 ASN A N 1
ATOM 830 C CA . ASN A 1 98 ? -13.205 -9.583 4.550 1.00 96.50 98 ASN A CA 1
ATOM 831 C C . ASN A 1 98 ? -13.860 -8.334 5.175 1.00 96.50 98 ASN A C 1
ATOM 833 O O . ASN A 1 98 ? -13.236 -7.543 5.889 1.00 96.50 98 ASN A O 1
ATOM 837 N N . SER A 1 99 ? -15.151 -8.142 4.895 1.00 96.38 99 SER A N 1
ATOM 838 C CA . SER A 1 99 ? -15.911 -6.996 5.405 1.00 96.38 99 SER A CA 1
ATOM 839 C C . SER A 1 99 ? -16.032 -6.976 6.933 1.00 96.38 99 SER A C 1
ATOM 841 O O . SER A 1 99 ? -16.192 -5.898 7.504 1.00 96.38 99 SER A O 1
ATOM 843 N N . TYR A 1 100 ? -15.939 -8.133 7.596 1.00 97.81 100 TYR A N 1
ATOM 844 C CA . TYR A 1 100 ? -15.918 -8.230 9.052 1.00 97.81 100 TYR A CA 1
ATOM 845 C C . TYR A 1 100 ? -14.619 -7.647 9.612 1.00 97.81 100 TYR A C 1
ATOM 847 O O . TYR A 1 100 ? -14.672 -6.695 10.387 1.00 97.81 100 TYR A O 1
ATOM 855 N N . VAL A 1 101 ? -13.463 -8.106 9.122 1.00 98.00 101 VAL A N 1
ATOM 856 C CA . VAL A 1 101 ? -12.148 -7.580 9.533 1.00 98.00 101 VAL A CA 1
ATOM 857 C C . VAL A 1 101 ? -12.048 -6.076 9.274 1.00 98.00 101 VAL A C 1
ATOM 859 O O . VAL A 1 101 ? -11.603 -5.316 10.134 1.00 98.00 101 VAL A O 1
ATOM 862 N N . TYR A 1 102 ? -12.535 -5.612 8.121 1.00 98.00 102 TYR A N 1
ATOM 863 C CA . TYR A 1 102 ? -12.608 -4.182 7.823 1.00 98.00 102 TYR A CA 1
ATOM 864 C C . TYR A 1 102 ? -13.424 -3.392 8.856 1.00 98.00 102 TYR A C 1
ATOM 866 O O . TYR A 1 102 ? -12.991 -2.317 9.271 1.00 98.00 102 TYR A O 1
ATOM 874 N N . LYS A 1 103 ? -14.581 -3.911 9.295 1.00 98.31 103 LYS A N 1
ATOM 875 C CA . LYS A 1 103 ? -15.412 -3.259 10.320 1.00 98.31 103 LYS A CA 1
ATOM 876 C C . LYS A 1 103 ? -14.696 -3.180 11.665 1.00 98.31 103 LYS A C 1
ATOM 878 O O . LYS A 1 103 ? -14.739 -2.116 12.270 1.00 98.31 103 LYS A O 1
ATOM 883 N N . LEU A 1 104 ? -13.988 -4.233 12.077 1.00 98.50 104 LEU A N 1
ATOM 884 C CA . LEU A 1 104 ? -13.195 -4.221 13.313 1.00 98.50 104 LEU A CA 1
ATOM 885 C C . LEU A 1 104 ? -12.115 -3.128 13.277 1.00 98.50 104 LEU A C 1
ATOM 887 O O . LEU A 1 104 ? -11.986 -2.324 14.199 1.00 98.50 104 LEU A O 1
ATOM 891 N N . LEU A 1 105 ? -11.366 -3.043 12.173 1.00 98.31 105 LEU A N 1
ATOM 892 C CA . LEU A 1 105 ? -10.349 -2.003 11.985 1.00 98.31 105 LEU A CA 1
ATOM 893 C C . LEU A 1 105 ? -10.975 -0.601 11.930 1.00 98.31 105 LEU A C 1
ATOM 895 O O . LEU A 1 105 ? -10.409 0.353 12.464 1.00 98.31 105 LEU A O 1
ATOM 899 N N . LYS A 1 106 ? -12.157 -0.461 11.317 1.00 97.75 106 LYS A N 1
ATOM 900 C CA . LYS A 1 106 ? -12.892 0.809 11.267 1.00 97.75 106 LYS A CA 1
ATOM 901 C C . LYS A 1 106 ? -13.368 1.249 12.647 1.00 97.75 106 LYS A C 1
ATOM 903 O O . LYS A 1 106 ? -13.218 2.420 12.983 1.00 97.75 106 LYS A O 1
ATOM 908 N N . GLU A 1 107 ? -13.910 0.332 13.439 1.00 97.75 107 GLU A N 1
ATOM 909 C CA . GLU A 1 107 ? -14.309 0.587 14.823 1.00 97.75 107 GLU A CA 1
ATOM 910 C C . GLU A 1 107 ? -13.113 1.068 15.648 1.00 97.75 107 GLU A C 1
ATOM 912 O O . GLU A 1 107 ? -13.195 2.096 16.321 1.00 97.75 107 GLU A O 1
ATOM 917 N N . PHE A 1 108 ? -11.964 0.405 15.502 1.00 97.44 108 PHE A N 1
ATOM 918 C CA . PHE A 1 108 ? -10.726 0.836 16.143 1.00 97.44 108 PHE A CA 1
ATOM 919 C C . PHE A 1 108 ? -10.326 2.266 15.738 1.00 97.44 108 PHE A C 1
ATOM 921 O O . PHE A 1 108 ? -9.955 3.059 16.600 1.00 97.44 108 PHE A O 1
ATOM 928 N N . ILE A 1 109 ? -10.434 2.636 14.452 1.00 96.19 109 ILE A N 1
ATOM 929 C CA . ILE A 1 109 ? -10.180 4.015 13.983 1.00 96.19 109 ILE A CA 1
ATOM 930 C C . ILE A 1 109 ? -11.120 5.012 14.666 1.00 96.19 109 ILE A C 1
ATOM 932 O O . ILE A 1 109 ? -10.667 6.073 15.098 1.00 96.19 109 ILE A O 1
ATOM 936 N N . LEU A 1 110 ? -12.413 4.698 14.771 1.00 95.62 110 LEU A N 1
ATOM 937 C CA . LEU A 1 110 ? -13.389 5.577 15.423 1.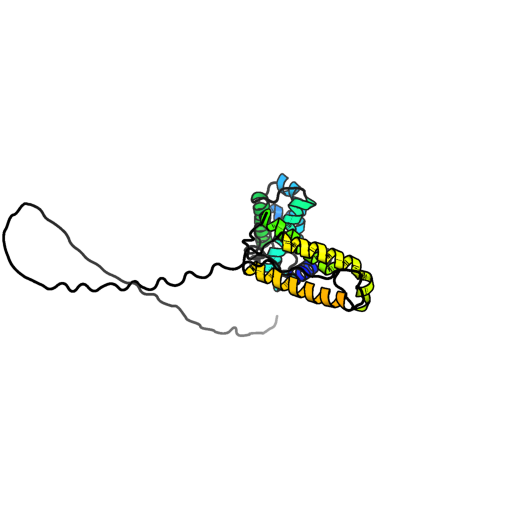00 95.62 110 LEU A CA 1
ATOM 938 C C . LEU A 1 110 ? -13.015 5.802 16.893 1.00 95.62 110 LEU A C 1
ATOM 940 O O . LEU A 1 110 ? -12.876 6.948 17.323 1.00 95.62 110 LEU A O 1
ATOM 944 N N . LYS A 1 111 ? -12.736 4.723 17.632 1.00 95.25 111 LYS A N 1
ATOM 945 C CA . LYS A 1 111 ? -12.358 4.799 19.052 1.00 95.25 111 LYS A CA 1
ATOM 946 C C . LYS A 1 111 ? -11.005 5.451 19.288 1.00 95.25 111 LYS A C 1
ATOM 948 O O . LYS A 1 111 ? -10.850 6.186 20.261 1.00 95.25 111 LYS A O 1
ATOM 953 N N . TYR A 1 112 ? -10.049 5.262 18.382 1.00 93.50 112 TYR A N 1
ATOM 954 C CA . TYR A 1 112 ? -8.789 5.999 18.411 1.00 93.50 112 TYR A CA 1
ATOM 955 C C . TYR A 1 112 ? -9.014 7.509 18.302 1.00 93.50 112 TYR A C 1
ATOM 957 O O . TYR A 1 112 ? -8.428 8.263 19.074 1.00 93.50 112 TYR A O 1
ATOM 965 N N . ASN A 1 113 ? -9.858 7.961 17.371 1.00 92.06 113 ASN A N 1
ATOM 966 C CA . ASN A 1 113 ? -10.125 9.387 17.198 1.00 92.06 113 ASN A CA 1
ATOM 967 C C . ASN A 1 113 ? -10.851 9.977 18.416 1.00 92.06 113 ASN A C 1
ATOM 969 O O . ASN A 1 113 ? -10.384 10.983 18.943 1.00 92.06 113 ASN A O 1
ATOM 973 N N . GLU A 1 114 ? -11.888 9.302 18.929 1.00 91.75 114 GLU A N 1
ATOM 974 C CA . GLU A 1 114 ? -12.577 9.685 20.176 1.00 91.75 114 GLU A CA 1
ATOM 975 C C . GLU A 1 114 ? -11.610 9.794 21.370 1.00 91.75 114 GLU A C 1
ATOM 977 O O . GLU A 1 114 ? -11.751 10.681 22.211 1.00 91.75 114 GLU A O 1
ATOM 982 N N . TYR A 1 115 ? -10.627 8.892 21.453 1.00 89.62 115 TYR A N 1
ATOM 983 C CA . TYR A 1 115 ? -9.616 8.893 22.510 1.00 89.62 115 TYR A CA 1
ATOM 984 C C . TYR A 1 115 ? -8.572 10.002 22.345 1.00 89.62 115 TYR A C 1
ATOM 986 O O . TYR A 1 115 ? -8.191 10.640 23.322 1.00 89.62 115 TYR A O 1
ATOM 994 N N . ASN A 1 116 ? -8.074 10.200 21.124 1.00 83.19 116 ASN A N 1
ATOM 995 C CA . ASN A 1 116 ? -6.916 11.046 20.852 1.00 83.19 116 ASN A CA 1
ATOM 996 C C . ASN A 1 116 ? -7.244 12.546 20.919 1.00 83.19 116 ASN A C 1
ATOM 998 O O . ASN A 1 116 ? -6.452 13.323 21.447 1.00 83.19 116 ASN A O 1
ATOM 1002 N N . SER A 1 117 ? -8.376 12.970 20.354 1.00 80.19 117 SER A N 1
ATOM 1003 C CA . SER A 1 117 ? -8.874 14.349 20.444 1.00 80.19 117 SER A CA 1
ATOM 1004 C C . SER A 1 117 ? -10.296 14.417 19.900 1.00 80.19 117 SER A C 1
ATOM 1006 O O . SER A 1 117 ? -10.575 13.844 18.850 1.00 80.19 117 SER A O 1
ATOM 1008 N N . SER A 1 118 ? -11.160 15.221 20.522 1.00 71.75 118 SER A N 1
ATOM 1009 C CA . SER A 1 118 ? -12.522 15.483 20.032 1.00 71.75 118 SER A CA 1
ATOM 1010 C C . SER A 1 118 ? -12.577 16.081 18.619 1.00 71.75 118 SER A C 1
ATOM 1012 O O . SER A 1 118 ? -13.616 16.004 17.971 1.00 71.75 118 SER A O 1
ATOM 1014 N N . SER A 1 119 ? -11.475 16.659 18.131 1.00 77.31 119 SER A N 1
ATOM 1015 C CA . SER A 1 119 ? -11.343 17.212 16.776 1.00 77.31 119 SER A CA 1
ATOM 1016 C C . SER A 1 119 ? -10.611 16.301 15.785 1.00 77.31 119 SER A C 1
ATOM 1018 O O . SER A 1 119 ? -10.418 16.687 14.634 1.00 77.31 119 SER A O 1
ATOM 1020 N N . SER A 1 120 ? -10.153 15.119 16.209 1.00 82.25 120 SER A N 1
ATOM 1021 C CA . SER A 1 120 ? -9.420 14.203 15.333 1.00 82.25 120 SER A CA 1
ATOM 1022 C C . SER A 1 120 ? -10.386 13.480 14.396 1.00 82.25 120 SER A C 1
ATOM 1024 O O . SER A 1 120 ? -11.304 12.806 14.852 1.00 82.25 120 SER A O 1
ATOM 1026 N N . ASP A 1 121 ? -10.153 13.565 13.088 1.00 88.62 121 ASP A N 1
ATOM 1027 C CA . ASP A 1 121 ? -10.954 12.900 12.052 1.00 88.62 121 ASP A CA 1
ATOM 1028 C C . ASP A 1 121 ? -10.135 11.921 11.190 1.00 88.62 121 ASP A C 1
ATOM 1030 O O . ASP A 1 121 ? -10.572 11.470 10.123 1.00 88.62 121 ASP A O 1
ATOM 1034 N N . ARG A 1 122 ? -8.938 11.557 11.669 1.00 90.50 122 ARG A N 1
ATOM 1035 C CA . ARG A 1 122 ? -7.955 10.754 10.934 1.00 90.50 122 ARG A CA 1
ATOM 1036 C C . ARG A 1 122 ? -8.587 9.466 10.437 1.00 90.50 122 ARG A C 1
ATOM 1038 O O . ARG A 1 122 ? -9.007 8.617 11.224 1.00 90.50 122 ARG A O 1
ATOM 1045 N N . CYS A 1 123 ? -8.603 9.303 9.119 1.00 94.06 123 CYS A N 1
ATOM 1046 C CA . CYS A 1 123 ? -9.092 8.105 8.442 1.00 94.06 123 CYS A CA 1
ATOM 1047 C C . CYS A 1 123 ? -10.556 7.719 8.706 1.00 94.06 123 CYS A C 1
ATOM 1049 O O . CYS A 1 123 ? -10.990 6.637 8.288 1.00 94.06 123 CYS A O 1
ATOM 1051 N N . ILE A 1 124 ? -11.359 8.607 9.301 1.00 93.31 124 ILE A N 1
ATOM 1052 C CA . ILE A 1 124 ? -12.795 8.370 9.489 1.00 93.31 124 ILE A CA 1
ATOM 1053 C C . ILE A 1 124 ? -13.508 8.280 8.138 1.00 93.31 124 ILE A C 1
ATOM 1055 O O . ILE A 1 124 ? -14.345 7.401 7.960 1.00 93.31 124 ILE A O 1
ATOM 1059 N N . ASN A 1 125 ? -13.132 9.095 7.153 1.00 91.44 125 ASN A N 1
ATOM 1060 C CA . ASN A 1 125 ? -13.796 9.100 5.842 1.00 91.44 125 ASN A CA 1
ATOM 1061 C C . ASN A 1 125 ? -12.988 8.392 4.746 1.00 91.44 125 ASN A C 1
ATOM 1063 O O . ASN A 1 125 ? -13.565 7.828 3.818 1.00 91.44 125 ASN A O 1
ATOM 1067 N N . ASP A 1 126 ? -11.661 8.355 4.881 1.00 94.00 126 ASP A N 1
ATOM 1068 C CA . ASP A 1 126 ? -10.777 7.890 3.808 1.00 94.00 126 ASP A CA 1
ATOM 1069 C C . ASP A 1 126 ? -10.239 6.464 3.988 1.00 94.00 126 ASP A C 1
ATOM 1071 O O . ASP A 1 126 ? -9.710 5.898 3.031 1.00 94.00 126 ASP A O 1
ATOM 1075 N N . PHE A 1 127 ? -10.392 5.841 5.166 1.00 95.75 127 PHE A N 1
ATOM 1076 C CA . PHE A 1 127 ? -10.168 4.395 5.302 1.00 95.75 127 PHE A CA 1
ATOM 1077 C C . PHE A 1 127 ? -11.292 3.630 4.613 1.00 95.75 127 PHE A C 1
ATOM 1079 O O . PHE A 1 127 ? -12.467 3.879 4.907 1.00 95.75 127 PHE A O 1
ATOM 1086 N N . PHE A 1 128 ? -10.937 2.704 3.724 1.00 95.00 128 PHE A N 1
ATOM 1087 C CA . PHE A 1 128 ? -11.897 2.028 2.859 1.00 95.00 128 PHE A CA 1
ATOM 1088 C C . PHE A 1 128 ? -11.616 0.534 2.726 1.00 95.00 128 PHE A C 1
ATOM 1090 O O . PHE A 1 128 ? -10.483 0.079 2.859 1.00 95.00 128 PHE A O 1
ATOM 1097 N N . TYR A 1 129 ? -12.676 -0.222 2.448 1.00 95.50 129 TYR A N 1
ATOM 1098 C CA . TYR A 1 129 ? -12.579 -1.651 2.196 1.00 95.50 129 TYR A CA 1
ATOM 1099 C C . TYR A 1 129 ? -11.981 -1.907 0.813 1.00 95.50 129 TYR A C 1
ATOM 1101 O O . TYR A 1 129 ? -12.494 -1.399 -0.186 1.00 95.50 129 TYR A O 1
ATOM 1109 N N . ILE A 1 130 ? -10.928 -2.718 0.757 1.00 94.00 130 ILE A N 1
ATOM 1110 C CA . ILE A 1 130 ? -10.336 -3.202 -0.487 1.00 94.00 130 ILE A CA 1
ATOM 1111 C C . ILE A 1 130 ? -10.804 -4.645 -0.675 1.00 94.00 130 ILE A C 1
ATOM 1113 O O . ILE A 1 130 ? -10.522 -5.514 0.144 1.00 94.00 130 ILE A O 1
ATOM 1117 N N . ASN A 1 131 ? -11.558 -4.911 -1.741 1.00 91.94 131 ASN A N 1
ATOM 1118 C CA . ASN A 1 131 ? -11.935 -6.284 -2.074 1.00 91.94 131 ASN A CA 1
ATOM 1119 C C . ASN A 1 131 ? -10.730 -7.049 -2.662 1.00 91.94 131 ASN A C 1
ATOM 1121 O O . ASN A 1 131 ? -9.759 -6.443 -3.121 1.00 91.94 131 ASN A O 1
ATOM 1125 N N . SER A 1 132 ? -10.807 -8.382 -2.687 1.00 90.88 132 SER A N 1
ATOM 1126 C CA . SER A 1 132 ? -9.704 -9.245 -3.140 1.00 90.88 132 SER A CA 1
ATOM 1127 C C . SER A 1 132 ? -9.207 -8.918 -4.557 1.00 90.88 132 SER A C 1
ATOM 1129 O O . SER A 1 132 ? -8.002 -8.928 -4.806 1.00 90.88 132 SER A O 1
ATOM 1131 N N . ASP A 1 133 ? -10.096 -8.581 -5.493 1.00 89.50 133 ASP A N 1
ATOM 1132 C CA . ASP A 1 133 ? -9.701 -8.310 -6.878 1.00 89.50 133 ASP A CA 1
ATOM 1133 C C . ASP A 1 133 ? -9.024 -6.944 -7.028 1.00 89.50 133 ASP A C 1
ATOM 1135 O O . ASP A 1 133 ? -7.952 -6.858 -7.638 1.00 89.50 133 ASP A O 1
ATOM 1139 N N . THR A 1 134 ? -9.563 -5.896 -6.395 1.00 90.06 134 THR A N 1
ATOM 1140 C CA . THR A 1 134 ? -8.901 -4.585 -6.300 1.00 90.06 134 THR A CA 1
ATOM 1141 C C . THR A 1 134 ? -7.531 -4.730 -5.630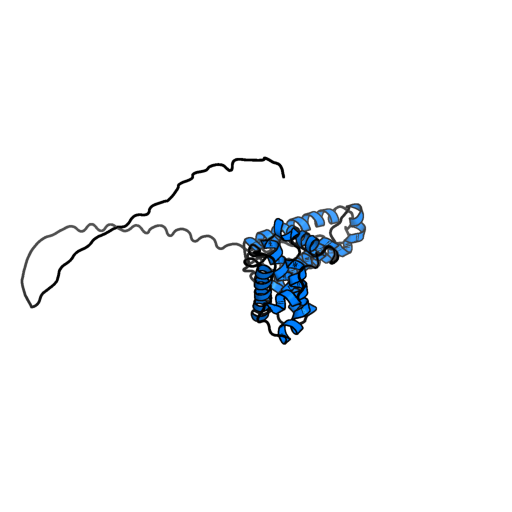 1.00 90.06 134 THR A C 1
ATOM 1143 O O . THR A 1 134 ? -6.543 -4.173 -6.124 1.00 90.06 134 THR A O 1
ATOM 1146 N N . TYR A 1 135 ? -7.437 -5.514 -4.550 1.00 93.12 135 TYR A N 1
ATOM 1147 C CA . TYR A 1 135 ? -6.183 -5.741 -3.834 1.00 93.12 135 TYR A CA 1
ATOM 1148 C C . TYR A 1 135 ? -5.138 -6.444 -4.697 1.00 93.12 135 TYR A C 1
ATOM 1150 O O . TYR A 1 135 ? -4.000 -5.984 -4.737 1.00 93.12 135 TYR A O 1
ATOM 1158 N N . LYS A 1 136 ? -5.494 -7.495 -5.448 1.00 92.44 136 LYS A N 1
ATOM 1159 C CA . LYS A 1 136 ? -4.549 -8.180 -6.354 1.00 92.44 136 LYS A CA 1
ATOM 1160 C C . LYS A 1 136 ? -3.888 -7.199 -7.321 1.00 92.44 136 LYS A C 1
ATOM 1162 O O . LYS A 1 136 ? -2.671 -7.236 -7.500 1.00 92.44 136 LYS A O 1
ATOM 1167 N N . ILE A 1 137 ? -4.674 -6.299 -7.912 1.00 92.06 137 ILE A N 1
ATOM 1168 C CA . ILE A 1 137 ? -4.176 -5.285 -8.851 1.00 92.06 137 ILE A CA 1
ATOM 1169 C C . ILE A 1 137 ? -3.312 -4.256 -8.123 1.00 92.06 137 ILE A C 1
ATOM 1171 O O . ILE A 1 137 ? -2.214 -3.931 -8.576 1.00 92.06 137 ILE A O 1
ATOM 1175 N N . MET A 1 138 ? -3.792 -3.753 -6.985 1.00 93.75 138 MET A N 1
ATOM 1176 C CA . MET A 1 138 ? -3.083 -2.761 -6.179 1.00 93.75 138 MET A CA 1
ATOM 1177 C C . MET A 1 138 ? -1.740 -3.294 -5.676 1.00 93.75 138 MET A C 1
ATOM 1179 O O . MET A 1 138 ? -0.721 -2.624 -5.817 1.00 93.75 138 MET A O 1
ATOM 1183 N N . ASN A 1 139 ? -1.715 -4.523 -5.166 1.00 95.50 139 ASN A N 1
ATOM 1184 C CA . ASN A 1 139 ? -0.511 -5.199 -4.709 1.00 95.50 139 ASN A CA 1
ATOM 1185 C C . ASN A 1 139 ? 0.462 -5.461 -5.866 1.00 95.50 139 ASN A C 1
ATOM 1187 O O . ASN A 1 139 ? 1.658 -5.228 -5.701 1.00 95.50 139 ASN A O 1
ATOM 1191 N N . ALA A 1 140 ? -0.017 -5.873 -7.045 1.00 95.12 140 ALA A N 1
ATOM 1192 C CA . ALA A 1 140 ? 0.840 -6.021 -8.223 1.00 95.12 140 ALA A CA 1
ATOM 1193 C C . ALA A 1 140 ? 1.474 -4.679 -8.639 1.00 95.12 140 ALA A C 1
ATOM 1195 O O . ALA A 1 140 ? 2.688 -4.602 -8.839 1.00 95.12 140 ALA A O 1
ATOM 1196 N N . LEU A 1 141 ? 0.684 -3.601 -8.685 1.00 95.94 141 LEU A N 1
ATOM 1197 C CA . LEU A 1 141 ? 1.166 -2.258 -9.012 1.00 95.94 141 LEU A CA 1
ATOM 1198 C C . LEU A 1 141 ? 2.185 -1.740 -7.985 1.00 95.94 141 LEU A C 1
ATOM 1200 O O . LEU A 1 141 ? 3.255 -1.262 -8.354 1.00 95.94 141 LEU A O 1
ATOM 1204 N N . TYR A 1 142 ? 1.880 -1.839 -6.693 1.00 97.56 142 TYR A N 1
ATOM 1205 C CA . TYR A 1 142 ? 2.765 -1.344 -5.636 1.00 97.56 142 TYR A C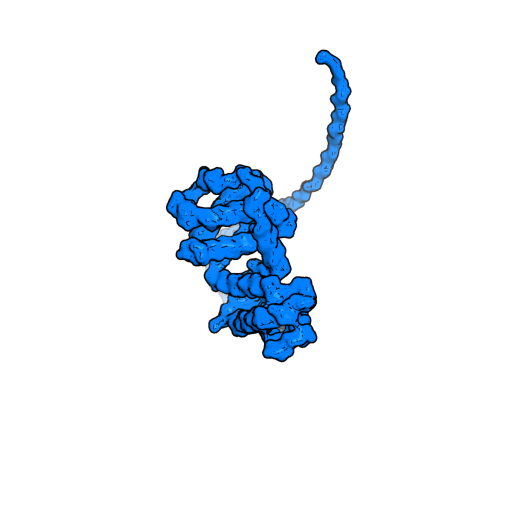A 1
ATOM 1206 C C . TYR A 1 142 ? 4.017 -2.215 -5.465 1.00 97.56 142 TYR A C 1
ATOM 1208 O O . TYR A 1 142 ? 5.080 -1.694 -5.134 1.00 97.56 142 TYR A O 1
ATOM 1216 N N . THR A 1 143 ? 3.948 -3.510 -5.786 1.00 96.75 143 THR A N 1
ATOM 1217 C CA . THR A 1 143 ? 5.145 -4.361 -5.901 1.00 96.75 143 THR A CA 1
ATOM 1218 C C . THR A 1 143 ? 6.055 -3.869 -7.026 1.00 96.75 143 THR A C 1
ATOM 1220 O O . THR A 1 143 ? 7.260 -3.739 -6.820 1.00 96.75 143 THR A O 1
ATOM 1223 N N . LEU A 1 144 ? 5.501 -3.485 -8.182 1.00 97.38 144 LEU A N 1
ATOM 1224 C CA . LEU A 1 144 ? 6.294 -2.863 -9.248 1.00 97.38 144 LEU A CA 1
ATOM 1225 C C . LEU A 1 144 ? 6.881 -1.513 -8.840 1.00 97.38 144 LEU A C 1
ATOM 1227 O O . LEU A 1 144 ? 7.994 -1.190 -9.248 1.00 97.38 144 LEU A O 1
ATOM 1231 N N . TYR A 1 145 ? 6.172 -0.717 -8.038 1.00 98.06 145 TYR A N 1
ATOM 1232 C CA . TYR A 1 145 ? 6.719 0.532 -7.496 1.00 98.06 145 TYR A CA 1
ATOM 1233 C C . TYR A 1 145 ? 7.944 0.276 -6.614 1.00 98.06 145 TYR A C 1
ATOM 1235 O O . TYR A 1 145 ? 8.934 1.014 -6.694 1.00 98.06 145 TYR A O 1
ATOM 1243 N N . ASP A 1 146 ? 7.900 -0.778 -5.804 1.00 96.38 146 ASP A N 1
ATOM 1244 C CA . ASP A 1 146 ? 9.017 -1.206 -4.969 1.00 96.38 146 ASP A CA 1
ATOM 1245 C C . ASP A 1 146 ? 10.189 -1.724 -5.803 1.00 96.38 146 ASP A C 1
ATOM 1247 O O . ASP A 1 146 ? 11.321 -1.262 -5.629 1.00 96.38 146 ASP A O 1
ATOM 1251 N N . GLU A 1 147 ? 9.926 -2.613 -6.763 1.00 96.19 147 GLU A N 1
ATOM 1252 C CA . GLU A 1 147 ? 10.941 -3.104 -7.696 1.00 96.19 147 GLU A CA 1
ATOM 1253 C C . GLU A 1 147 ? 11.581 -1.954 -8.481 1.00 96.19 147 GLU A C 1
ATOM 1255 O O . GLU A 1 147 ? 12.807 -1.868 -8.554 1.00 96.19 147 GLU A O 1
ATOM 1260 N N . TYR A 1 148 ? 10.788 -1.022 -9.008 1.00 96.12 148 TYR A N 1
ATOM 1261 C CA . TYR A 1 148 ? 11.302 0.153 -9.707 1.00 96.12 148 TYR A CA 1
ATOM 1262 C C . TYR A 1 148 ? 12.178 1.010 -8.793 1.00 96.12 148 TYR A C 1
ATOM 1264 O O . TYR A 1 148 ? 13.271 1.414 -9.182 1.00 96.12 148 TYR A O 1
ATOM 1272 N N . THR A 1 149 ? 11.742 1.266 -7.558 1.00 94.44 149 THR A N 1
ATOM 1273 C CA . THR A 1 149 ? 12.511 2.077 -6.599 1.00 94.44 149 THR A CA 1
ATOM 1274 C C . THR A 1 149 ? 13.859 1.449 -6.269 1.00 94.44 149 THR A C 1
ATOM 1276 O O . THR A 1 149 ? 14.842 2.178 -6.152 1.00 94.44 149 THR A O 1
ATOM 1279 N N . ASN A 1 150 ? 13.917 0.122 -6.171 1.00 91.06 150 ASN A N 1
ATOM 1280 C CA . ASN A 1 150 ? 15.144 -0.614 -5.878 1.00 91.06 150 ASN A CA 1
ATOM 1281 C C . ASN A 1 150 ? 16.105 -0.694 -7.074 1.00 91.06 150 ASN A C 1
ATOM 1283 O O . ASN A 1 150 ? 17.306 -0.870 -6.877 1.00 91.06 150 ASN A O 1
ATOM 1287 N N . ASN A 1 151 ? 15.589 -0.586 -8.302 1.00 89.56 151 ASN A N 1
ATOM 1288 C CA . ASN A 1 151 ? 16.364 -0.795 -9.529 1.00 89.56 151 ASN A CA 1
ATOM 1289 C C . ASN A 1 151 ? 16.591 0.479 -10.355 1.00 89.56 151 ASN A C 1
ATOM 1291 O O . ASN A 1 151 ? 17.373 0.465 -11.311 1.00 89.56 151 ASN A O 1
ATOM 1295 N N . LYS A 1 152 ? 15.937 1.595 -10.021 1.00 88.00 152 LYS A N 1
ATOM 1296 C CA . LYS A 1 152 ? 16.214 2.879 -10.667 1.00 88.00 152 LYS A CA 1
ATOM 1297 C C . LYS A 1 152 ? 17.580 3.416 -10.216 1.00 88.00 152 LYS A C 1
ATOM 1299 O O . LYS A 1 152 ? 17.911 3.340 -9.032 1.00 88.00 152 LYS A O 1
ATOM 1304 N N . PRO A 1 153 ? 18.381 3.980 -11.129 1.00 83.25 153 PRO A N 1
ATOM 1305 C CA . PRO A 1 153 ? 19.711 4.455 -10.800 1.00 83.25 153 PRO A CA 1
ATOM 1306 C C . PRO A 1 153 ? 19.604 5.713 -9.938 1.00 83.25 153 PRO A C 1
ATOM 1308 O O . PRO A 1 153 ? 18.861 6.640 -10.261 1.00 83.25 153 PRO A O 1
ATOM 1311 N N . ILE A 1 154 ? 20.369 5.750 -8.847 1.00 81.31 154 ILE A N 1
ATOM 1312 C CA . ILE A 1 154 ? 20.517 6.959 -8.024 1.00 81.31 154 ILE A CA 1
ATOM 1313 C C . ILE A 1 154 ? 21.500 7.921 -8.700 1.00 81.31 154 ILE A C 1
ATOM 1315 O O . ILE A 1 154 ? 21.277 9.128 -8.727 1.00 81.31 154 ILE A O 1
ATOM 1319 N N . TYR A 1 155 ? 22.562 7.375 -9.295 1.00 83.88 155 TYR A N 1
ATOM 1320 C CA . TYR A 1 155 ? 23.573 8.118 -10.038 1.00 83.88 155 TYR A CA 1
ATOM 1321 C C . TYR A 1 155 ? 23.818 7.429 -11.377 1.00 83.88 155 TYR A C 1
ATOM 1323 O O . TYR A 1 155 ? 23.824 6.201 -11.438 1.00 83.88 155 TYR A O 1
ATOM 1331 N N . ASP A 1 156 ? 24.091 8.185 -12.440 1.00 84.56 156 ASP A N 1
ATOM 1332 C CA . ASP A 1 156 ? 24.283 7.579 -13.766 1.00 84.56 156 ASP A CA 1
ATOM 1333 C C . ASP A 1 156 ? 25.467 6.586 -13.780 1.00 84.56 156 ASP A C 1
ATOM 1335 O O . ASP A 1 156 ? 25.394 5.534 -14.408 1.00 84.56 156 ASP A O 1
ATOM 1339 N N . LYS A 1 157 ? 26.497 6.818 -12.951 1.00 85.00 157 LYS A N 1
ATOM 1340 C CA . LYS A 1 157 ? 27.625 5.884 -12.756 1.00 85.00 157 LYS A CA 1
ATOM 1341 C C . LYS A 1 157 ? 27.232 4.492 -12.239 1.00 85.00 157 LYS 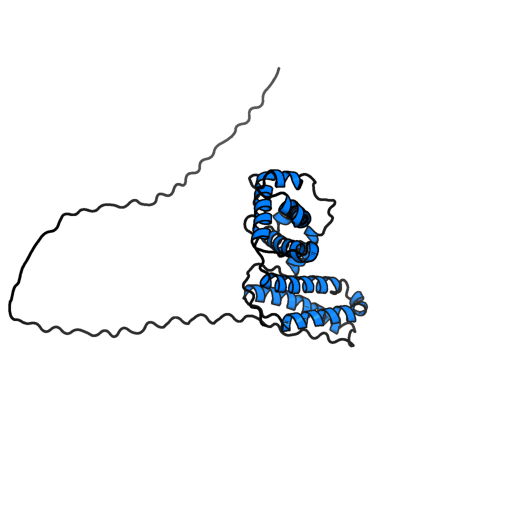A C 1
ATOM 1343 O O . LYS A 1 157 ? 28.018 3.563 -12.358 1.00 85.00 157 LYS A O 1
ATOM 1348 N N . THR A 1 158 ? 26.053 4.329 -11.631 1.00 85.81 158 THR A N 1
ATOM 1349 C CA . THR A 1 158 ? 25.594 3.021 -11.129 1.00 85.81 158 THR A CA 1
ATOM 1350 C C . THR A 1 158 ? 24.836 2.216 -12.180 1.00 85.81 158 THR A C 1
ATOM 1352 O O . THR A 1 158 ? 24.473 1.074 -11.908 1.00 85.81 158 THR A O 1
ATOM 1355 N N . ILE A 1 159 ? 24.554 2.794 -13.352 1.00 86.06 159 ILE A N 1
ATOM 1356 C CA . ILE A 1 159 ? 23.770 2.145 -14.409 1.00 86.06 159 ILE A CA 1
ATOM 1357 C C . ILE A 1 159 ? 24.426 0.843 -14.903 1.00 86.06 159 ILE A C 1
ATOM 1359 O O . ILE A 1 159 ? 23.732 -0.178 -14.870 1.00 86.06 159 ILE A O 1
ATOM 1363 N N . PRO A 1 160 ? 25.735 0.802 -15.241 1.00 85.69 160 PRO A N 1
ATOM 1364 C CA . PRO A 1 160 ? 26.366 -0.420 -15.754 1.00 85.69 160 PRO A CA 1
ATOM 1365 C C . PRO A 1 160 ? 26.255 -1.621 -14.802 1.00 85.69 160 PRO A C 1
ATOM 1367 O O . PRO A 1 160 ? 26.135 -2.764 -15.226 1.00 85.69 160 PRO A O 1
ATOM 1370 N N . HIS A 1 161 ? 26.222 -1.374 -13.489 1.00 85.38 161 HIS A N 1
ATOM 1371 C CA . HIS A 1 161 ? 26.135 -2.429 -12.472 1.00 85.38 161 HIS A CA 1
ATOM 1372 C C . HIS A 1 161 ? 24.715 -2.958 -12.235 1.00 85.38 161 HIS A C 1
ATOM 1374 O O . HIS A 1 161 ? 24.538 -3.969 -11.555 1.00 85.38 161 HIS A O 1
ATOM 1380 N N . ASN A 1 162 ? 23.693 -2.278 -12.757 1.00 87.81 162 ASN A N 1
ATOM 1381 C CA . ASN A 1 162 ? 22.291 -2.608 -12.503 1.00 87.81 162 ASN A CA 1
ATOM 1382 C C . ASN A 1 162 ? 21.530 -3.037 -13.762 1.00 87.81 162 ASN A C 1
ATOM 1384 O O . ASN A 1 162 ? 20.333 -3.313 -13.667 1.00 87.81 162 ASN A O 1
ATOM 1388 N N . CYS A 1 163 ? 22.209 -3.159 -14.911 1.00 88.94 163 CYS A N 1
ATOM 1389 C CA . CYS A 1 163 ? 21.602 -3.514 -16.195 1.00 88.94 163 CYS A CA 1
ATOM 1390 C C . CYS A 1 163 ? 20.667 -4.735 -16.090 1.00 88.94 163 CYS A C 1
ATOM 1392 O O . CYS A 1 163 ? 19.479 -4.637 -16.410 1.00 88.94 163 CYS A O 1
ATOM 1394 N N . ALA A 1 164 ? 21.179 -5.856 -15.568 1.00 89.44 164 ALA A N 1
ATOM 1395 C CA . ALA A 1 164 ? 20.429 -7.106 -15.439 1.00 89.44 164 ALA A CA 1
ATOM 1396 C C . ALA A 1 164 ? 19.207 -6.970 -14.518 1.00 89.44 164 ALA A C 1
ATOM 1398 O O . ALA A 1 164 ? 18.124 -7.472 -14.819 1.00 89.44 164 ALA A O 1
ATOM 1399 N N . LYS A 1 165 ? 19.357 -6.251 -13.399 1.00 91.44 165 LYS A N 1
ATOM 1400 C CA . LYS A 1 165 ? 18.267 -6.067 -12.436 1.00 91.44 165 LYS A CA 1
ATOM 1401 C C . LYS A 1 165 ? 17.158 -5.181 -13.001 1.00 91.44 165 LYS A C 1
ATOM 1403 O O . LYS A 1 165 ? 15.984 -5.509 -12.852 1.00 91.44 165 LYS A O 1
ATOM 1408 N N . PHE A 1 166 ? 17.517 -4.095 -13.689 1.00 92.56 166 PHE A N 1
ATOM 1409 C CA . PHE A 1 166 ? 16.531 -3.230 -14.334 1.00 92.56 166 PHE A CA 1
ATOM 1410 C C . PHE A 1 166 ? 15.854 -3.919 -15.530 1.00 92.56 166 PHE A C 1
ATOM 1412 O O . PHE A 1 166 ? 14.652 -3.759 -15.717 1.00 92.56 166 PHE A O 1
ATOM 1419 N N . SER A 1 167 ? 16.579 -4.752 -16.286 1.00 91.88 167 SER A N 1
ATOM 1420 C CA . SER A 1 167 ? 15.986 -5.587 -17.343 1.00 91.88 167 SER A CA 1
ATOM 1421 C C . SER A 1 167 ? 14.954 -6.569 -16.772 1.00 91.88 167 SER A C 1
ATOM 1423 O O . SER A 1 167 ? 13.838 -6.659 -17.282 1.00 91.88 167 SER A O 1
ATOM 1425 N N . LYS A 1 168 ? 15.263 -7.221 -15.641 1.00 93.06 168 LYS A N 1
ATOM 1426 C CA . LYS A 1 168 ? 14.301 -8.070 -14.920 1.00 93.06 168 LYS A CA 1
ATOM 1427 C C . LYS A 1 168 ? 13.065 -7.287 -14.461 1.00 93.06 168 LYS A C 1
ATOM 1429 O O . LYS A 1 168 ? 11.952 -7.780 -14.611 1.00 93.06 168 LYS A O 1
ATOM 1434 N N . PHE A 1 169 ? 13.244 -6.071 -13.945 1.00 95.25 169 PHE A N 1
ATOM 1435 C CA . PHE A 1 169 ? 12.121 -5.193 -13.606 1.00 95.25 169 PHE A CA 1
ATOM 1436 C C . PHE A 1 169 ? 11.248 -4.874 -14.833 1.00 95.25 169 PHE A C 1
ATOM 1438 O O . PHE A 1 169 ? 10.026 -4.961 -14.743 1.00 95.25 169 PHE A O 1
ATOM 1445 N N . LEU A 1 170 ? 11.842 -4.546 -15.987 1.00 94.88 170 LEU A N 1
ATOM 1446 C CA . LEU A 1 170 ? 11.068 -4.282 -17.206 1.00 94.88 170 LEU A CA 1
ATOM 1447 C C . LEU A 1 170 ? 10.270 -5.498 -17.668 1.00 94.88 170 LEU A C 1
ATOM 1449 O O . LEU A 1 170 ? 9.144 -5.340 -18.136 1.00 94.88 170 LEU A O 1
ATOM 1453 N N . TYR A 1 171 ? 10.810 -6.705 -17.496 1.00 93.62 171 TYR A N 1
ATOM 1454 C CA . TYR A 1 171 ? 10.054 -7.927 -17.746 1.00 93.62 171 TYR A CA 1
ATOM 1455 C C . TYR A 1 171 ? 8.805 -8.009 -16.849 1.00 93.62 171 TYR A C 1
ATOM 1457 O O . TYR A 1 171 ? 7.702 -8.206 -17.362 1.00 93.62 171 TYR A O 1
ATOM 1465 N N . SER A 1 172 ? 8.945 -7.778 -15.536 1.00 95.38 172 SER A N 1
ATOM 1466 C CA . SER A 1 172 ? 7.805 -7.713 -14.605 1.00 95.38 172 SER A CA 1
ATOM 1467 C C . SER A 1 172 ? 6.795 -6.630 -15.005 1.00 95.38 172 SER A C 1
ATOM 1469 O O . SER A 1 172 ? 5.587 -6.871 -15.007 1.00 95.38 172 SER A O 1
ATOM 1471 N N . TYR A 1 173 ? 7.285 -5.446 -15.378 1.00 96.00 173 TYR A N 1
ATOM 1472 C CA . TYR A 1 173 ? 6.463 -4.312 -15.793 1.00 96.00 173 TYR A CA 1
ATOM 1473 C C . TYR A 1 173 ? 5.654 -4.618 -17.060 1.00 96.00 173 TYR A C 1
ATOM 1475 O O . TYR A 1 173 ? 4.439 -4.432 -17.083 1.00 96.00 173 TYR A O 1
ATOM 1483 N N . ASN A 1 174 ? 6.297 -5.160 -18.095 1.00 94.44 174 ASN A N 1
ATOM 1484 C CA . ASN A 1 174 ? 5.629 -5.539 -19.339 1.00 94.44 174 ASN A CA 1
ATOM 1485 C C . ASN A 1 174 ? 4.609 -6.659 -19.105 1.00 94.44 174 ASN A C 1
ATOM 1487 O O . ASN A 1 174 ? 3.508 -6.619 -19.654 1.00 94.44 174 ASN A O 1
ATOM 1491 N N . ASN A 1 175 ? 4.932 -7.628 -18.243 1.00 93.12 175 ASN A N 1
ATOM 1492 C CA . ASN A 1 175 ? 3.980 -8.661 -17.849 1.00 93.12 175 ASN A CA 1
ATOM 1493 C C . ASN A 1 175 ? 2.742 -8.058 -17.164 1.00 93.12 175 ASN A C 1
ATOM 1495 O O . ASN A 1 175 ? 1.620 -8.460 -17.458 1.00 93.12 175 ASN A O 1
ATOM 1499 N N . PHE A 1 176 ? 2.911 -7.058 -16.298 1.00 93.12 176 PHE A N 1
ATOM 1500 C CA . PHE A 1 176 ? 1.781 -6.348 -15.699 1.00 93.12 176 PHE A CA 1
ATOM 1501 C C . PHE A 1 176 ? 0.921 -5.639 -16.753 1.00 93.12 176 PHE A C 1
ATOM 1503 O O . PHE A 1 176 ? -0.294 -5.828 -16.759 1.00 93.12 176 PHE A O 1
ATOM 1510 N N . LEU A 1 177 ? 1.524 -4.902 -17.692 1.00 91.31 177 LEU A N 1
ATOM 1511 C CA . LEU A 1 177 ? 0.776 -4.227 -18.764 1.00 91.31 177 LEU A CA 1
ATOM 1512 C C . LEU A 1 177 ? -0.036 -5.197 -19.638 1.00 91.31 177 LEU A C 1
ATOM 1514 O O . LEU A 1 177 ? -1.126 -4.857 -20.093 1.00 91.31 177 LEU A O 1
ATOM 1518 N N . ASN A 1 178 ? 0.474 -6.412 -19.845 1.00 87.81 178 ASN A N 1
ATOM 1519 C CA . ASN A 1 178 ? -0.209 -7.440 -20.630 1.00 87.81 178 ASN A CA 1
ATOM 1520 C C . ASN A 1 178 ? -1.392 -8.082 -19.889 1.00 87.81 178 ASN A C 1
ATOM 1522 O O . ASN A 1 178 ? -2.342 -8.537 -20.528 1.00 87.81 178 ASN A O 1
ATOM 1526 N N . ASN A 1 179 ? -1.341 -8.140 -18.555 1.00 86.50 179 ASN A N 1
ATOM 1527 C CA . ASN A 1 179 ? -2.350 -8.824 -17.742 1.00 86.50 179 ASN A CA 1
ATOM 1528 C C . ASN A 1 179 ? -3.420 -7.888 -17.169 1.00 86.50 179 ASN A C 1
ATOM 1530 O O . ASN A 1 179 ? -4.535 -8.339 -16.898 1.00 86.50 179 ASN A O 1
ATOM 1534 N N . TYR A 1 180 ? -3.115 -6.600 -17.007 1.00 81.94 180 TYR A N 1
ATOM 1535 C CA . TYR A 1 180 ? -4.021 -5.631 -16.400 1.00 81.94 180 TYR A CA 1
ATOM 1536 C C . TYR A 1 180 ? -4.410 -4.548 -17.401 1.00 81.94 180 TYR A C 1
ATOM 1538 O O . TYR A 1 180 ? -3.570 -3.817 -17.920 1.00 81.94 180 TYR A O 1
ATOM 1546 N N . VAL A 1 181 ? -5.713 -4.437 -17.650 1.00 74.81 181 VAL A N 1
ATOM 1547 C CA . VAL A 1 181 ? -6.290 -3.338 -18.425 1.00 74.81 181 VAL A CA 1
ATOM 1548 C C . VAL A 1 181 ? -6.746 -2.285 -17.437 1.00 74.81 181 VAL A C 1
ATOM 1550 O O . VAL A 1 181 ? -7.333 -2.612 -16.403 1.00 74.81 181 VAL A O 1
ATOM 1553 N N . SER A 1 182 ? -6.493 -1.017 -17.742 1.00 73.38 182 SER A N 1
ATOM 1554 C CA . SER A 1 182 ? -7.115 0.030 -16.947 1.00 73.38 182 SER A CA 1
ATOM 1555 C C . SER A 1 182 ? -8.635 -0.048 -17.072 1.00 73.38 182 SER A C 1
ATOM 1557 O O . SER A 1 182 ? -9.156 -0.232 -18.168 1.00 73.38 182 SER A O 1
ATOM 1559 N N . GLY A 1 183 ? -9.344 0.051 -15.948 1.00 76.25 183 GLY A N 1
ATOM 1560 C CA . GLY A 1 183 ? -10.808 0.039 -15.932 1.00 76.25 183 GLY A CA 1
ATOM 1561 C C . GLY A 1 183 ? -11.446 1.421 -15.779 1.00 76.25 183 GLY A C 1
ATOM 1562 O O . GLY A 1 183 ? -12.650 1.545 -15.966 1.00 76.25 183 GLY A O 1
ATOM 1563 N N . THR A 1 184 ? -10.655 2.462 -15.481 1.00 82.88 184 THR A N 1
ATOM 1564 C CA . THR A 1 184 ? -11.146 3.837 -15.293 1.00 82.88 184 THR A CA 1
ATOM 1565 C C . THR A 1 184 ? -10.181 4.887 -15.843 1.00 82.88 184 THR A C 1
ATOM 1567 O O . THR A 1 184 ? -8.974 4.664 -15.977 1.00 82.88 184 THR A O 1
ATOM 1570 N N . ASP A 1 185 ? -10.689 6.099 -16.076 1.00 86.94 185 ASP A N 1
ATOM 1571 C CA . ASP A 1 185 ? -9.850 7.261 -16.394 1.00 86.94 185 ASP A CA 1
ATOM 1572 C C . ASP A 1 185 ? -8.919 7.664 -15.253 1.00 86.94 185 ASP A C 1
ATOM 1574 O O . ASP A 1 185 ? -7.817 8.169 -15.486 1.00 86.94 185 ASP A O 1
ATOM 1578 N N . PHE A 1 186 ? -9.333 7.430 -14.010 1.00 87.44 186 PHE A N 1
ATOM 1579 C CA . PHE A 1 186 ? -8.470 7.652 -12.862 1.00 87.44 186 PHE A CA 1
ATOM 1580 C C . PHE A 1 186 ? -7.258 6.717 -12.915 1.00 87.44 186 PHE A C 1
ATOM 1582 O O . PHE A 1 186 ? -6.114 7.176 -12.881 1.00 87.44 186 PHE A O 1
ATOM 1589 N N . PHE A 1 187 ? -7.484 5.416 -13.098 1.00 88.44 187 PHE A N 1
ATOM 1590 C CA . PHE A 1 187 ? -6.400 4.443 -13.174 1.00 88.44 187 PHE A CA 1
ATOM 1591 C C . PHE A 1 187 ? -5.538 4.633 -14.434 1.00 88.44 187 PHE A C 1
ATOM 1593 O O . PHE A 1 187 ? -4.318 4.476 -14.367 1.00 88.44 187 PHE A O 1
ATOM 1600 N N . ASN A 1 188 ? -6.111 5.127 -15.541 1.00 90.19 188 ASN A N 1
ATOM 1601 C CA . ASN A 1 188 ? -5.338 5.579 -16.705 1.00 90.19 188 ASN A CA 1
ATOM 1602 C C . ASN A 1 188 ? -4.274 6.615 -16.312 1.00 90.19 188 ASN A C 1
ATOM 1604 O O . ASN A 1 188 ? -3.132 6.525 -16.765 1.00 90.19 188 ASN A O 1
ATOM 1608 N N . LYS A 1 189 ? -4.625 7.604 -15.478 1.00 91.75 189 LYS A N 1
ATOM 1609 C CA . LYS A 1 189 ? -3.679 8.635 -15.012 1.00 91.75 189 LYS A CA 1
ATOM 1610 C C . LYS A 1 189 ? -2.573 8.025 -14.147 1.00 91.75 189 LYS A C 1
ATOM 1612 O O . LYS A 1 189 ? -1.409 8.385 -14.319 1.00 91.75 189 LYS A O 1
ATOM 1617 N N . ILE A 1 190 ? -2.917 7.075 -13.276 1.00 92.94 190 ILE A N 1
ATOM 1618 C CA . ILE A 1 190 ? -1.956 6.344 -12.436 1.00 92.94 190 ILE A CA 1
ATOM 1619 C C . ILE A 1 190 ? -0.944 5.575 -13.297 1.00 92.94 190 ILE A C 1
ATOM 1621 O O . ILE A 1 190 ? 0.267 5.715 -13.096 1.00 92.94 190 ILE A O 1
ATOM 1625 N N . LEU A 1 191 ? -1.421 4.819 -14.291 1.00 92.62 191 LEU A N 1
ATOM 1626 C CA . LEU A 1 191 ? -0.555 4.057 -15.193 1.00 92.62 191 LEU A CA 1
ATOM 1627 C C . LEU A 1 191 ? 0.315 4.966 -16.064 1.00 92.62 191 LEU A C 1
ATOM 1629 O O . LEU A 1 191 ? 1.513 4.721 -16.166 1.00 92.62 191 LEU A O 1
ATOM 1633 N N . LYS A 1 192 ? -0.244 6.044 -16.632 1.00 94.19 192 LYS A N 1
ATOM 1634 C CA . LYS A 1 192 ? 0.514 7.026 -17.433 1.00 94.19 192 LYS A CA 1
ATOM 1635 C C . LYS A 1 192 ? 1.635 7.686 -16.634 1.00 94.19 192 LYS A C 1
ATOM 1637 O O . LYS A 1 192 ? 2.744 7.839 -17.144 1.00 94.19 192 LYS A O 1
ATOM 1642 N N . HIS A 1 193 ? 1.362 8.061 -15.384 1.00 95.44 193 HIS A N 1
ATOM 1643 C CA . HIS A 1 193 ? 2.379 8.631 -14.503 1.00 95.44 193 HIS A CA 1
ATOM 1644 C C . HIS A 1 193 ? 3.533 7.641 -14.291 1.00 95.44 193 HIS A C 1
ATOM 1646 O O . HIS A 1 193 ? 4.698 8.009 -14.419 1.00 95.44 193 HIS A O 1
ATOM 1652 N N . PHE A 1 194 ? 3.230 6.376 -13.987 1.00 96.25 194 PHE A N 1
ATOM 1653 C CA . PHE A 1 194 ? 4.278 5.380 -13.766 1.00 96.25 194 PHE A CA 1
ATOM 1654 C C . PHE A 1 194 ? 5.034 5.002 -15.049 1.00 96.25 194 PHE A C 1
ATOM 1656 O O . PHE A 1 194 ? 6.257 4.918 -15.028 1.00 96.25 194 PHE A O 1
ATOM 1663 N N . ASP A 1 195 ? 4.337 4.846 -16.173 1.00 95.69 195 ASP A N 1
ATOM 1664 C CA . ASP A 1 195 ? 4.939 4.584 -17.487 1.00 95.69 195 ASP A CA 1
ATOM 1665 C C . ASP A 1 195 ? 5.928 5.680 -17.895 1.00 95.69 195 ASP A C 1
ATOM 1667 O O . ASP A 1 195 ? 7.028 5.379 -18.353 1.00 95.69 195 ASP A O 1
ATOM 1671 N N . THR A 1 196 ? 5.591 6.946 -17.635 1.00 95.94 196 THR A N 1
ATOM 1672 C CA . THR A 1 196 ? 6.492 8.083 -17.878 1.00 95.94 196 THR A CA 1
ATOM 1673 C C . THR A 1 196 ? 7.814 7.922 -17.119 1.00 95.94 196 THR A C 1
ATOM 1675 O O . THR A 1 196 ? 8.893 8.067 -17.701 1.00 95.94 196 THR A O 1
ATOM 1678 N N . GLU A 1 197 ? 7.747 7.563 -15.835 1.00 95.44 197 GLU A N 1
ATOM 1679 C CA . GLU A 1 197 ? 8.923 7.319 -14.991 1.00 95.44 197 GLU A CA 1
ATOM 1680 C C . GLU A 1 197 ? 9.758 6.129 -15.494 1.00 95.44 197 GLU A C 1
ATOM 1682 O O . GLU A 1 197 ? 10.987 6.219 -15.611 1.00 95.44 197 GLU A O 1
ATOM 1687 N N . VAL A 1 198 ? 9.095 5.026 -15.854 1.00 96.00 198 VAL A N 1
ATOM 1688 C CA . VAL A 1 198 ? 9.748 3.810 -16.358 1.00 96.00 198 VAL A CA 1
ATOM 1689 C C . VAL A 1 198 ? 10.436 4.063 -17.695 1.00 96.00 198 VAL A C 1
ATOM 1691 O O . VAL A 1 198 ? 11.613 3.726 -17.837 1.00 96.00 198 VAL A O 1
ATOM 1694 N N . ARG A 1 199 ? 9.764 4.708 -18.657 1.00 95.00 199 ARG A N 1
ATOM 1695 C CA . ARG A 1 199 ? 10.340 5.037 -19.973 1.00 95.00 199 ARG A CA 1
ATOM 1696 C C . ARG A 1 199 ? 11.542 5.956 -19.849 1.00 95.00 199 ARG A C 1
ATOM 1698 O O . ARG A 1 199 ? 12.568 5.697 -20.476 1.00 95.00 199 ARG A O 1
ATOM 1705 N N . LYS A 1 200 ? 11.455 6.990 -19.008 1.00 92.31 200 LYS A N 1
ATOM 1706 C CA . LYS A 1 200 ? 12.583 7.892 -18.742 1.00 92.31 200 LYS A CA 1
ATOM 1707 C C . LYS A 1 200 ? 13.800 7.125 -18.227 1.00 92.31 200 LYS A C 1
ATOM 1709 O O . LYS A 1 200 ? 14.917 7.365 -18.683 1.00 92.31 200 LYS A O 1
ATOM 1714 N N . THR A 1 201 ? 13.594 6.181 -17.313 1.00 92.19 201 THR A N 1
ATOM 1715 C CA . THR A 1 201 ? 14.682 5.354 -16.781 1.00 92.19 201 THR A CA 1
ATOM 1716 C C . THR A 1 201 ? 15.199 4.348 -17.812 1.00 92.19 201 THR A C 1
ATOM 1718 O O . THR A 1 201 ? 16.411 4.216 -17.965 1.00 92.19 201 THR A O 1
ATOM 1721 N N . ALA A 1 202 ? 14.326 3.701 -18.586 1.00 91.88 202 ALA A N 1
ATOM 1722 C CA . ALA A 1 202 ? 14.722 2.779 -19.652 1.00 91.88 202 ALA A CA 1
ATOM 1723 C C . ALA A 1 202 ? 15.584 3.454 -20.729 1.00 91.88 202 ALA A C 1
ATOM 1725 O O . ALA A 1 202 ? 16.587 2.883 -21.159 1.00 91.88 202 ALA A O 1
ATOM 1726 N N . LEU A 1 203 ? 15.264 4.700 -21.098 1.00 89.44 203 LEU A N 1
ATOM 1727 C CA . LEU A 1 203 ? 16.092 5.496 -22.008 1.00 89.44 203 LEU A CA 1
ATOM 1728 C C . LEU A 1 203 ? 17.510 5.701 -21.465 1.00 89.44 203 LEU A C 1
ATOM 1730 O O . LEU A 1 203 ? 18.468 5.568 -22.223 1.00 89.44 203 LEU A O 1
ATOM 1734 N N . LYS A 1 204 ? 17.666 5.954 -20.159 1.00 88.06 204 LYS A N 1
ATOM 1735 C CA . LYS A 1 204 ? 18.996 6.042 -19.537 1.00 88.06 204 LYS A CA 1
ATOM 1736 C C . LYS A 1 204 ? 19.762 4.726 -19.673 1.00 88.06 204 LYS A C 1
ATOM 1738 O O . LYS A 1 204 ? 20.881 4.731 -20.171 1.00 88.06 204 LYS A O 1
ATOM 1743 N N . TYR A 1 205 ? 19.159 3.599 -19.296 1.00 88.31 205 TYR A N 1
ATOM 1744 C CA . TYR A 1 205 ? 19.815 2.287 -19.404 1.00 88.31 205 TYR A CA 1
ATOM 1745 C C . TYR A 1 205 ? 20.233 1.945 -20.842 1.00 88.31 205 TYR A C 1
ATOM 1747 O O . TYR A 1 205 ? 21.309 1.389 -21.048 1.00 88.31 205 TYR A O 1
ATOM 1755 N N . LYS A 1 206 ? 19.441 2.351 -21.843 1.00 84.50 206 LYS A N 1
ATOM 1756 C CA . LYS A 1 206 ? 19.776 2.172 -23.264 1.00 84.50 206 LYS A CA 1
ATOM 1757 C C . LYS A 1 206 ? 21.016 2.968 -23.703 1.00 84.50 206 LYS A C 1
ATOM 1759 O O . LYS A 1 206 ? 21.735 2.517 -24.591 1.00 84.50 206 LYS A O 1
ATOM 1764 N N . ILE A 1 207 ? 21.266 4.137 -23.108 1.00 82.88 207 ILE A N 1
ATOM 1765 C CA . ILE A 1 207 ? 22.397 5.015 -23.457 1.00 82.88 207 ILE A CA 1
ATOM 1766 C C . ILE A 1 207 ? 23.714 4.515 -22.835 1.00 82.88 207 ILE A C 1
ATOM 1768 O O . ILE A 1 207 ? 24.736 4.487 -23.518 1.00 82.88 207 ILE A O 1
ATOM 1772 N N . TYR A 1 208 ? 23.700 4.087 -21.568 1.00 73.38 208 TYR A N 1
ATOM 1773 C CA . TYR A 1 208 ? 24.904 3.783 -20.772 1.00 73.38 208 TYR A CA 1
ATOM 1774 C C . TYR A 1 208 ? 25.381 2.317 -20.872 1.00 73.38 208 TYR A C 1
ATOM 1776 O O . TYR A 1 208 ? 25.634 1.665 -19.865 1.00 73.38 208 TYR A O 1
ATOM 1784 N N . GLU A 1 209 ? 25.527 1.806 -22.096 1.00 66.12 209 GLU A N 1
ATOM 1785 C CA . GLU A 1 209 ? 26.215 0.533 -22.407 1.00 66.12 209 GLU A CA 1
ATOM 1786 C C . GLU A 1 209 ? 25.559 -0.779 -21.945 1.00 66.12 209 GLU A C 1
ATOM 1788 O O . GLU A 1 209 ? 26.119 -1.847 -22.175 1.00 66.12 209 GLU A O 1
ATOM 1793 N N . CYS A 1 210 ? 24.322 -0.773 -21.445 1.00 77.69 210 CYS A N 1
ATOM 1794 C CA . CYS A 1 210 ? 23.578 -2.015 -21.199 1.00 77.69 210 CYS A CA 1
ATOM 1795 C C . CYS A 1 210 ? 23.069 -2.683 -22.505 1.00 77.69 210 CYS A C 1
ATOM 1797 O O . CYS A 1 210 ? 21.957 -3.196 -22.564 1.00 77.69 210 CYS A O 1
ATOM 1799 N N . ARG A 1 211 ? 23.847 -2.666 -23.594 1.00 71.38 211 ARG A N 1
ATOM 1800 C CA . ARG A 1 211 ? 23.398 -3.065 -24.945 1.00 71.38 211 ARG A CA 1
ATOM 1801 C C . ARG A 1 211 ? 23.002 -4.540 -25.064 1.00 71.38 211 ARG A C 1
ATOM 1803 O O . ARG A 1 211 ? 22.311 -4.897 -26.009 1.00 71.38 211 ARG A O 1
ATOM 1810 N N . GLU A 1 212 ? 23.423 -5.369 -24.114 1.00 78.25 212 GLU A N 1
ATOM 1811 C CA . GLU A 1 212 ? 23.118 -6.803 -24.058 1.00 78.25 212 GLU A CA 1
ATOM 1812 C C . GLU A 1 212 ? 21.672 -7.107 -23.628 1.00 78.25 212 GLU A C 1
ATOM 1814 O O . GLU A 1 212 ? 21.199 -8.222 -23.833 1.00 78.25 212 GLU A O 1
ATOM 1819 N N . TYR A 1 213 ? 20.955 -6.136 -23.048 1.00 78.31 213 TYR A N 1
ATOM 1820 C CA . TYR A 1 213 ? 19.610 -6.345 -22.511 1.00 78.31 213 TYR A CA 1
ATOM 1821 C C . TYR A 1 213 ? 18.547 -5.573 -23.305 1.00 78.31 213 TYR A C 1
ATOM 1823 O O . TYR A 1 213 ? 18.745 -4.397 -23.631 1.00 78.31 213 TYR A O 1
ATOM 1831 N N . PRO A 1 214 ? 17.371 -6.176 -23.566 1.00 76.31 214 PRO A N 1
ATOM 1832 C CA . PRO A 1 214 ? 16.254 -5.453 -24.152 1.00 76.31 214 PRO A CA 1
ATOM 1833 C C . PRO A 1 214 ? 15.644 -4.506 -23.107 1.00 76.31 214 PRO A C 1
ATOM 1835 O O . PRO A 1 214 ? 15.149 -4.942 -22.068 1.00 76.31 214 PRO A O 1
ATOM 1838 N N . TYR A 1 215 ? 15.660 -3.200 -23.395 1.00 80.56 215 TYR A N 1
ATOM 1839 C CA . TYR A 1 215 ? 14.987 -2.163 -22.592 1.00 80.56 215 TYR A CA 1
ATOM 1840 C C . TYR A 1 215 ? 13.714 -1.642 -23.260 1.00 80.56 215 TYR A C 1
ATOM 1842 O O . TYR A 1 215 ? 13.389 -0.454 -23.197 1.00 80.56 215 TYR A O 1
ATOM 1850 N N . GLU A 1 216 ? 13.001 -2.534 -23.938 1.00 84.44 216 GLU A N 1
ATOM 1851 C CA . GLU A 1 216 ? 11.729 -2.214 -24.566 1.00 84.44 216 GLU A CA 1
ATOM 1852 C C . GLU A 1 216 ? 10.629 -2.133 -23.511 1.00 84.44 216 GLU A C 1
ATOM 1854 O O . GLU A 1 216 ? 1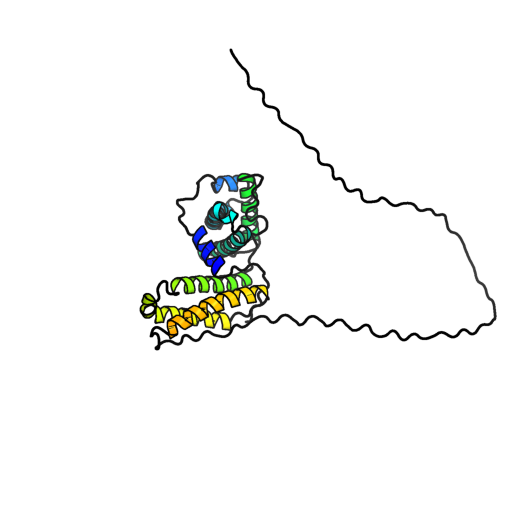0.370 -3.075 -22.758 1.00 84.44 216 GLU A O 1
ATOM 1859 N N . VAL A 1 217 ? 9.981 -0.974 -23.458 1.00 89.50 217 VAL A N 1
ATOM 1860 C CA . VAL A 1 217 ? 8.846 -0.731 -22.573 1.00 89.50 217 VAL A CA 1
ATOM 1861 C C . VAL A 1 217 ? 7.574 -0.966 -23.375 1.00 89.50 217 VAL A C 1
ATOM 1863 O O . VAL A 1 217 ? 7.321 -0.249 -24.351 1.00 89.50 217 VAL A O 1
ATOM 1866 N N . GLY A 1 218 ? 6.788 -1.956 -22.952 1.00 87.12 218 GLY A N 1
ATOM 1867 C CA . GLY A 1 218 ? 5.519 -2.339 -23.564 1.00 87.12 218 GLY A CA 1
ATOM 1868 C C . GLY A 1 218 ? 4.526 -1.181 -23.635 1.00 87.12 218 GLY A C 1
ATOM 1869 O O . GLY A 1 218 ? 4.698 -0.144 -22.994 1.00 87.12 218 GLY A O 1
ATOM 1870 N N . GLN A 1 219 ? 3.490 -1.323 -24.456 1.00 88.94 219 GLN A N 1
ATOM 1871 C CA . GLN A 1 219 ? 2.475 -0.283 -24.623 1.00 88.94 219 GLN A CA 1
ATOM 1872 C C . GLN A 1 219 ? 1.431 -0.343 -23.505 1.00 88.94 219 GLN A C 1
ATOM 1874 O O . GLN A 1 219 ? 1.034 -1.420 -23.065 1.00 88.94 219 GLN A O 1
ATOM 1879 N N . LEU A 1 220 ? 0.966 0.827 -23.062 1.00 88.19 220 LEU A N 1
ATOM 1880 C CA . LEU A 1 220 ? -0.117 0.913 -22.089 1.00 88.19 220 LEU A CA 1
ATOM 1881 C C . LEU A 1 220 ? -1.436 0.438 -22.705 1.00 88.19 220 LEU A C 1
ATOM 1883 O O . LEU A 1 220 ? -1.866 0.954 -23.734 1.00 88.19 220 LEU A O 1
ATOM 1887 N N . ASN A 1 221 ? -2.119 -0.472 -22.014 1.00 83.75 221 ASN A N 1
ATOM 1888 C CA . ASN A 1 221 ? -3.485 -0.864 -22.336 1.00 83.75 221 ASN A CA 1
ATOM 1889 C C . ASN A 1 221 ? -4.478 -0.030 -21.510 1.00 83.75 221 ASN A C 1
ATOM 1891 O O . ASN A 1 221 ? -4.816 -0.366 -20.370 1.00 83.75 221 ASN A O 1
ATOM 1895 N N . LEU A 1 222 ? -4.866 1.121 -22.060 1.00 85.50 222 LEU A N 1
ATOM 1896 C CA . LEU A 1 222 ? -5.678 2.117 -21.366 1.00 85.50 222 LEU A CA 1
ATOM 1897 C C . LEU A 1 222 ? -7.173 1.910 -21.601 1.00 85.50 222 LEU A C 1
ATOM 1899 O O . LEU A 1 222 ? -7.610 1.553 -22.694 1.00 85.50 222 LEU A O 1
ATOM 1903 N N . TYR A 1 223 ? -7.955 2.231 -20.574 1.00 82.94 223 TYR A N 1
ATOM 1904 C CA . TYR A 1 223 ? -9.400 2.349 -20.676 1.00 82.94 223 TYR A CA 1
ATOM 1905 C C . TYR A 1 223 ? -9.751 3.432 -21.697 1.00 82.94 223 TYR A C 1
ATOM 1907 O O . TYR A 1 223 ? -9.162 4.515 -21.667 1.00 82.94 223 TYR A O 1
ATOM 1915 N N . THR A 1 224 ? -10.720 3.159 -22.565 1.00 83.12 224 THR A N 1
ATOM 1916 C CA . THR A 1 224 ? -11.332 4.179 -23.419 1.00 83.12 224 THR A CA 1
ATOM 1917 C C . THR A 1 224 ? -12.756 4.396 -22.921 1.00 83.12 224 THR A C 1
ATOM 1919 O O . THR A 1 224 ? -13.548 3.455 -23.002 1.00 83.12 224 THR A O 1
ATOM 1922 N N . PRO A 1 225 ? -13.089 5.585 -22.387 1.00 77.00 225 PRO A N 1
ATOM 1923 C CA . PRO A 1 225 ? -14.447 5.884 -21.956 1.00 77.00 225 PRO A CA 1
ATOM 1924 C C . PRO A 1 225 ? -15.444 5.685 -23.098 1.00 77.00 225 PRO A C 1
ATOM 1926 O O . PRO A 1 225 ? -15.117 6.017 -24.244 1.00 77.00 225 PRO A O 1
ATOM 1929 N N . PRO A 1 226 ? -16.659 5.180 -22.820 1.00 79.12 226 PRO A N 1
ATOM 1930 C CA . PRO A 1 226 ? -17.722 5.202 -23.808 1.00 79.12 226 PRO A CA 1
ATOM 1931 C C . PRO A 1 226 ? -17.942 6.648 -24.260 1.00 79.12 226 PRO A C 1
ATOM 1933 O O . PRO A 1 226 ? -17.926 7.582 -23.453 1.00 79.12 226 PRO A O 1
ATOM 1936 N N . LYS A 1 227 ? -18.102 6.839 -25.572 1.00 79.31 227 LYS A N 1
ATOM 1937 C CA . LYS A 1 227 ? -18.412 8.151 -26.140 1.00 79.31 227 LYS A CA 1
ATOM 1938 C C . LYS A 1 227 ? -19.727 8.637 -25.507 1.00 79.31 227 LYS A C 1
ATOM 1940 O O . LYS A 1 227 ? -20.644 7.820 -25.419 1.00 79.31 227 LYS A O 1
ATOM 1945 N N . PRO A 1 228 ? -19.839 9.910 -25.076 1.00 78.12 228 PRO A N 1
ATOM 1946 C CA . PRO A 1 228 ? -21.110 10.438 -24.594 1.00 78.12 228 PRO A CA 1
ATOM 1947 C C . PRO A 1 228 ? -22.189 10.168 -25.642 1.00 78.12 228 PRO A C 1
ATOM 1949 O O . PRO A 1 228 ? -21.940 10.410 -26.831 1.00 78.12 228 PRO A O 1
ATOM 1952 N N . GLU A 1 229 ? -23.344 9.646 -25.223 1.00 72.81 229 GLU A N 1
ATOM 1953 C CA . GLU A 1 229 ? -24.505 9.562 -26.108 1.00 72.81 229 GLU A CA 1
ATOM 1954 C C . GLU A 1 229 ? -24.756 10.965 -26.664 1.00 72.81 229 GLU A C 1
ATOM 1956 O O . GLU A 1 229 ? -24.825 11.946 -25.918 1.00 72.81 229 GLU A O 1
ATOM 1961 N N . GLN A 1 230 ? -24.773 11.079 -27.994 1.00 70.06 230 GLN A N 1
ATOM 1962 C CA . GLN A 1 230 ? -25.100 12.347 -28.628 1.00 70.06 230 GLN A CA 1
ATOM 1963 C C . GLN A 1 230 ? -26.519 12.736 -28.197 1.00 70.06 230 GLN A C 1
ATOM 1965 O O . GLN A 1 230 ? -27.362 11.843 -28.078 1.00 70.06 230 GLN A O 1
ATOM 1970 N N . PRO A 1 231 ? -26.797 14.031 -27.954 1.00 68.00 231 PRO A N 1
ATOM 1971 C CA . PRO A 1 231 ? -28.157 14.476 -27.699 1.00 68.00 231 PRO A CA 1
ATOM 1972 C C . PRO A 1 231 ? -29.044 13.951 -28.825 1.00 68.00 231 PRO A C 1
ATOM 1974 O O . PRO A 1 231 ? -28.730 14.159 -29.996 1.00 68.00 231 PRO A O 1
ATOM 1977 N N . ILE A 1 232 ? -30.105 13.227 -28.475 1.00 64.94 232 ILE A N 1
ATOM 1978 C CA . ILE A 1 232 ? -31.138 12.861 -29.440 1.00 64.94 232 ILE A CA 1
ATOM 1979 C C . ILE A 1 232 ? -31.687 14.192 -29.952 1.00 64.94 232 ILE A C 1
ATOM 1981 O O . ILE A 1 232 ? -32.267 14.949 -29.170 1.00 64.94 232 ILE A O 1
ATOM 1985 N N . ASP A 1 233 ? -31.437 14.507 -31.225 1.00 68.00 233 ASP A N 1
ATOM 1986 C CA . ASP A 1 233 ? -31.996 15.702 -31.849 1.00 68.00 233 ASP A CA 1
ATOM 1987 C C . ASP A 1 233 ? -33.514 15.699 -31.612 1.00 68.00 233 ASP A C 1
ATOM 1989 O O . ASP A 1 233 ? -34.158 14.659 -31.812 1.00 68.00 233 ASP A O 1
ATOM 1993 N N . PRO A 1 234 ? -34.113 16.810 -31.146 1.00 60.22 234 PRO A N 1
ATOM 1994 C CA . PRO A 1 234 ? -35.547 16.856 -30.930 1.00 60.22 234 PRO A CA 1
ATOM 1995 C C . PRO A 1 234 ? -36.253 16.558 -32.254 1.00 60.22 234 PRO A C 1
ATOM 1997 O O . PRO A 1 234 ? -36.118 17.296 -33.229 1.00 60.22 234 PRO A O 1
ATOM 2000 N N . VAL A 1 235 ? -37.000 15.451 -32.276 1.00 59.66 235 VAL A N 1
ATOM 2001 C CA . VAL A 1 235 ? -37.873 15.076 -33.390 1.00 59.66 235 VAL A CA 1
ATOM 2002 C C . VAL A 1 235 ? -38.806 16.263 -33.664 1.00 59.66 235 VAL A C 1
ATOM 2004 O O . VAL A 1 235 ? -39.495 16.698 -32.737 1.00 59.66 235 VAL A O 1
ATOM 2007 N N . PRO A 1 236 ? -38.843 16.819 -34.890 1.00 48.56 236 PRO A N 1
ATOM 2008 C CA . PRO A 1 236 ? -39.758 17.902 -35.211 1.00 48.56 236 PRO A CA 1
ATOM 2009 C C . PRO A 1 236 ? -41.196 17.420 -35.013 1.00 48.56 236 PRO A C 1
ATOM 2011 O O . PRO A 1 236 ? -41.649 16.496 -35.686 1.00 48.56 236 PRO A O 1
ATOM 2014 N N . VAL A 1 237 ? -41.914 18.034 -34.074 1.00 45.38 237 VAL A N 1
ATOM 2015 C CA . VAL A 1 237 ? -43.354 17.822 -33.918 1.00 45.38 237 VAL A CA 1
ATOM 2016 C C . VAL A 1 237 ? -44.035 18.479 -35.117 1.00 45.38 237 VAL A C 1
ATOM 2018 O O . VAL A 1 237 ? -44.064 19.706 -35.219 1.00 45.38 237 VAL A O 1
ATOM 2021 N N . GLU A 1 238 ? -44.564 17.675 -36.040 1.00 42.06 238 GLU A N 1
ATOM 2022 C CA . GLU A 1 238 ? -45.442 18.161 -37.105 1.00 42.06 238 GLU A CA 1
ATOM 2023 C C . GLU A 1 238 ? -46.667 18.845 -36.483 1.00 42.06 238 GLU A C 1
ATOM 2025 O O . GLU A 1 238 ? -47.506 18.218 -35.835 1.00 42.06 238 GLU A O 1
ATOM 2030 N N . GLN A 1 239 ? -46.783 20.157 -36.689 1.00 43.22 239 GLN A N 1
ATOM 2031 C CA . GLN A 1 239 ? -48.000 20.904 -36.396 1.00 43.22 239 GLN A CA 1
ATOM 2032 C C . GLN A 1 239 ? -49.084 20.500 -37.399 1.00 43.22 239 GLN A C 1
ATOM 2034 O O . GLN A 1 239 ? -49.144 21.021 -38.511 1.00 43.22 239 GLN A O 1
ATOM 2039 N N . HIS A 1 240 ? -49.971 19.586 -37.013 1.00 41.91 240 HIS A N 1
ATOM 2040 C CA . HIS A 1 240 ? -51.239 19.417 -37.716 1.00 41.91 240 HIS A CA 1
ATOM 2041 C C . HIS A 1 240 ? -52.200 20.534 -37.298 1.00 41.91 240 HIS A C 1
ATOM 2043 O O . HIS A 1 240 ? -52.713 20.574 -36.181 1.00 41.91 240 HIS A O 1
ATOM 2049 N N . GLN A 1 241 ? -52.410 21.472 -38.222 1.00 42.53 241 GLN A N 1
ATOM 2050 C CA . GLN A 1 241 ? -53.436 22.505 -38.148 1.00 42.53 241 GLN A CA 1
ATOM 2051 C C . GLN A 1 241 ? -54.822 21.846 -38.200 1.00 42.53 241 GLN A C 1
ATOM 2053 O O . GLN A 1 241 ? -55.210 21.286 -39.223 1.00 42.53 241 GLN A O 1
ATOM 2058 N N . ALA A 1 242 ? -55.585 21.925 -37.109 1.00 36.25 242 ALA A N 1
ATOM 2059 C CA . ALA A 1 242 ? -56.999 21.569 -37.116 1.00 36.25 242 ALA A CA 1
ATOM 2060 C C . ALA A 1 242 ? -57.821 22.754 -37.651 1.00 36.25 242 ALA A C 1
ATOM 2062 O O . ALA A 1 242 ? -57.913 23.803 -37.012 1.00 36.25 242 ALA A O 1
ATOM 2063 N N . LEU A 1 243 ? -58.403 22.585 -38.841 1.00 33.91 243 LEU A N 1
ATOM 2064 C CA . LEU A 1 243 ? -59.407 23.486 -39.402 1.00 33.91 243 LEU A CA 1
ATOM 2065 C C . LEU A 1 243 ? -60.775 23.172 -38.769 1.00 33.91 243 LEU A C 1
ATOM 2067 O O . LEU A 1 243 ? -61.227 22.029 -38.792 1.00 33.91 243 LEU A O 1
ATOM 2071 N N . ASN A 1 244 ? -61.436 24.192 -38.221 1.00 40.94 244 ASN A N 1
ATOM 2072 C CA . ASN A 1 244 ? -62.788 24.110 -37.663 1.00 40.94 244 ASN A CA 1
ATOM 2073 C C . ASN A 1 244 ? -63.851 23.903 -38.755 1.00 40.94 244 ASN A C 1
ATOM 2075 O O . ASN A 1 244 ? -63.882 24.671 -39.715 1.00 40.94 244 ASN A O 1
ATOM 2079 N N . VAL A 1 245 ? -64.807 22.992 -38.530 1.00 31.14 245 VAL A N 1
ATOM 2080 C CA . VAL A 1 245 ? -66.172 23.088 -39.082 1.00 31.14 245 VAL A CA 1
ATOM 2081 C C . VAL A 1 245 ? -67.191 22.726 -37.996 1.00 31.14 245 VAL A C 1
ATOM 2083 O O . VAL A 1 245 ? -67.110 21.687 -37.346 1.00 31.14 245 VAL A O 1
ATOM 2086 N N . LEU A 1 246 ? -68.128 23.651 -37.806 1.00 34.38 246 LEU A N 1
ATOM 2087 C CA . LEU A 1 246 ? -69.264 23.659 -36.889 1.00 34.38 246 LEU A CA 1
ATOM 2088 C C . LEU A 1 246 ? -70.487 22.987 -37.558 1.00 34.38 246 LEU A C 1
ATOM 2090 O O . LEU A 1 246 ? -70.766 23.304 -38.708 1.00 34.38 246 LEU A O 1
ATOM 2094 N N . GLU A 1 247 ? -71.233 22.138 -36.837 1.00 32.31 247 GLU A N 1
ATOM 2095 C CA . GLU A 1 247 ? -72.682 22.273 -36.530 1.00 32.31 247 GLU A CA 1
ATOM 2096 C C . GLU A 1 247 ? -73.455 20.947 -36.312 1.00 32.31 247 GLU A C 1
ATOM 2098 O O . GLU A 1 247 ? -73.513 20.073 -37.167 1.00 32.31 247 GLU A O 1
ATOM 2103 N N . ARG A 1 248 ? -74.143 20.927 -35.153 1.00 32.59 248 ARG A N 1
ATOM 2104 C CA . ARG A 1 248 ? -75.495 20.410 -34.827 1.00 32.59 248 ARG A CA 1
ATOM 2105 C C . ARG A 1 248 ? -75.866 18.952 -35.158 1.00 32.59 248 ARG A C 1
ATOM 2107 O O . ARG A 1 248 ? -76.123 18.612 -36.303 1.00 32.59 248 ARG A O 1
ATOM 2114 N N . THR A 1 249 ? -76.224 18.172 -34.126 1.00 30.39 249 THR A N 1
ATOM 2115 C CA . THR A 1 249 ? -77.625 17.931 -33.671 1.00 30.39 249 THR A CA 1
ATOM 2116 C C . THR A 1 249 ? -77.723 16.773 -32.648 1.00 30.39 249 THR A C 1
ATOM 2118 O O . THR A 1 249 ? -77.017 15.784 -32.771 1.00 30.39 249 THR A O 1
ATOM 2121 N N . GLY A 1 250 ? -78.648 16.891 -31.675 1.00 27.95 250 GLY A N 1
ATOM 2122 C CA . GLY A 1 250 ? -79.334 15.770 -30.988 1.00 27.95 250 GLY A CA 1
ATOM 2123 C C . GLY A 1 250 ? -78.682 15.220 -29.708 1.00 27.95 250 GLY A C 1
ATOM 2124 O O . GLY A 1 250 ? -77.764 14.420 -29.776 1.00 27.95 250 GLY A O 1
ATOM 2125 N N . LEU A 1 251 ? -79.047 15.702 -28.512 1.00 28.61 251 LEU A N 1
ATOM 2126 C CA . LEU A 1 251 ? -80.003 15.057 -27.580 1.00 28.61 251 LEU A CA 1
ATOM 2127 C C . LEU A 1 251 ? -79.826 13.532 -27.392 1.00 28.61 251 LEU A C 1
ATOM 2129 O O . LEU A 1 251 ? -80.283 12.769 -28.232 1.00 28.61 251 LEU A O 1
ATOM 2133 N N . GLN A 1 252 ? -79.359 13.097 -26.213 1.00 33.59 252 GLN A N 1
ATOM 2134 C CA . GLN A 1 252 ? -80.228 12.478 -25.195 1.00 33.59 252 GLN A CA 1
ATOM 2135 C C . GLN A 1 252 ? -79.492 12.175 -23.875 1.00 33.59 252 GLN A C 1
ATOM 2137 O O . GLN A 1 252 ? -78.320 11.817 -23.838 1.00 33.59 252 GLN A O 1
ATOM 2142 N N . ASN A 1 253 ? -80.251 12.380 -22.801 1.00 28.58 253 ASN A N 1
ATOM 2143 C CA . ASN A 1 253 ? -79.947 12.238 -21.380 1.00 28.58 253 ASN A CA 1
ATOM 2144 C C . ASN A 1 253 ? -79.552 10.815 -20.951 1.00 28.58 253 ASN A C 1
ATOM 2146 O O . ASN A 1 253 ? -80.120 9.861 -21.471 1.00 28.58 253 ASN A O 1
ATOM 2150 N N . SER A 1 254 ? -78.797 10.703 -19.849 1.00 31.50 254 SER A N 1
ATOM 2151 C CA . SER A 1 254 ? -79.322 10.074 -18.618 1.00 31.50 254 SER A CA 1
ATOM 2152 C C . SER A 1 254 ? -78.382 10.225 -17.406 1.00 31.50 254 SER A C 1
ATOM 2154 O O . SER A 1 254 ? -77.314 9.626 -17.390 1.00 31.50 254 SER A O 1
ATOM 2156 N N . HIS A 1 255 ? -78.877 10.980 -16.409 1.00 34.62 255 HIS A N 1
ATOM 2157 C CA . HIS A 1 255 ? -78.863 10.741 -14.945 1.00 34.62 255 HIS A CA 1
ATOM 2158 C C . HIS A 1 255 ? -77.509 10.574 -14.220 1.00 34.62 255 HIS A C 1
ATOM 2160 O O . HIS A 1 255 ? -76.777 9.629 -14.477 1.00 34.62 255 HIS A O 1
ATOM 2166 N N . HIS A 1 256 ? -77.089 11.531 -13.376 1.00 34.03 256 HIS A N 1
ATOM 2167 C CA . HIS A 1 256 ? -77.460 11.816 -11.955 1.00 34.03 256 HIS A CA 1
ATOM 2168 C C . HIS A 1 256 ? -76.253 11.426 -11.077 1.00 34.03 256 HIS A C 1
ATOM 2170 O O . HIS A 1 256 ? -75.664 10.382 -11.320 1.00 34.03 256 HIS A O 1
ATOM 2176 N N . ASP A 1 257 ? -75.796 12.120 -10.038 1.00 32.81 257 ASP A N 1
ATOM 2177 C CA . ASP A 1 257 ? -76.066 13.407 -9.376 1.00 32.81 257 ASP A CA 1
ATOM 2178 C C . ASP A 1 257 ? -74.782 13.693 -8.539 1.00 32.81 257 ASP A C 1
ATOM 2180 O O . ASP A 1 257 ? -74.149 12.748 -8.071 1.00 32.81 257 ASP A O 1
ATOM 2184 N N . VAL A 1 258 ? -74.191 14.902 -8.556 1.00 31.61 258 VAL A N 1
ATOM 2185 C CA . VAL A 1 258 ? -74.305 15.982 -7.531 1.00 31.61 258 VAL A CA 1
ATOM 2186 C C . VAL A 1 258 ? -73.835 15.517 -6.125 1.00 31.61 258 VAL A C 1
ATOM 2188 O O . VAL A 1 258 ? -74.337 14.529 -5.619 1.00 31.61 258 VAL A O 1
ATOM 2191 N N . ALA A 1 259 ? -72.907 16.132 -5.375 1.00 27.86 259 ALA A N 1
ATOM 2192 C CA . ALA A 1 259 ? -72.359 17.489 -5.337 1.00 27.86 259 ALA A CA 1
ATOM 2193 C C . ALA A 1 259 ? -70.994 17.547 -4.596 1.00 27.86 259 ALA A C 1
ATOM 2195 O O . ALA A 1 259 ? -70.745 16.824 -3.635 1.00 27.86 259 ALA A O 1
ATOM 2196 N N . HIS A 1 260 ? -70.165 18.500 -5.025 1.00 30.47 260 HIS A N 1
ATOM 2197 C CA . HIS A 1 260 ? -69.061 19.182 -4.320 1.00 30.47 260 HIS A CA 1
ATOM 2198 C C . HIS A 1 260 ? -69.605 20.444 -3.579 1.00 30.47 260 HIS A C 1
ATOM 2200 O O . HIS A 1 260 ? -70.786 20.740 -3.764 1.00 30.47 260 HIS A O 1
ATOM 2206 N N . PRO A 1 261 ? -68.798 21.380 -3.013 1.00 54.81 261 PRO A N 1
ATOM 2207 C CA . PRO A 1 261 ? -67.619 21.385 -2.110 1.00 54.81 261 PRO A CA 1
ATOM 2208 C C . PRO A 1 261 ? -67.893 22.381 -0.917 1.00 54.81 261 PRO A C 1
ATOM 2210 O O . PRO A 1 261 ? -69.057 22.376 -0.515 1.00 54.81 261 PRO A O 1
ATOM 2213 N N . PRO A 1 262 ? -66.987 23.211 -0.295 1.00 40.62 262 PRO A N 1
ATOM 2214 C CA . PRO A 1 262 ? -65.900 24.088 -0.831 1.00 40.62 262 PRO A CA 1
ATOM 2215 C C . PRO A 1 262 ? -64.507 23.901 -0.146 1.00 40.62 262 PRO A C 1
ATOM 2217 O O . PRO A 1 262 ? -64.430 23.399 0.968 1.00 40.62 262 PRO A O 1
ATOM 2220 N N . VAL A 1 263 ? -63.355 24.081 -0.824 1.00 30.28 263 VAL A N 1
ATOM 2221 C CA . VAL A 1 263 ? -62.536 25.320 -1.034 1.00 30.28 263 VAL A CA 1
ATOM 2222 C C . VAL A 1 263 ? -62.131 25.993 0.302 1.00 30.28 263 VAL A C 1
ATOM 2224 O O . VAL A 1 263 ? -62.997 26.330 1.098 1.00 30.28 263 VAL A O 1
ATOM 2227 N N . THR A 1 264 ? -60.849 26.214 0.645 1.00 27.95 264 THR A N 1
ATOM 2228 C CA . THR A 1 264 ? -60.021 27.363 0.193 1.00 27.95 264 THR A CA 1
ATOM 2229 C C . THR A 1 264 ? -58.543 27.231 0.625 1.00 27.95 264 THR A C 1
ATOM 2231 O O . THR A 1 264 ? -58.229 26.598 1.628 1.00 27.95 264 THR A O 1
ATOM 2234 N N . GLN A 1 265 ? -57.669 27.852 -0.172 1.00 31.20 265 GLN A N 1
ATOM 2235 C CA . GLN A 1 265 ? -56.206 27.972 -0.107 1.00 31.20 265 GLN A CA 1
ATOM 2236 C C . GLN A 1 265 ? -55.651 28.977 0.936 1.00 31.20 265 GLN A C 1
ATOM 2238 O O . GLN A 1 265 ? -56.402 29.804 1.445 1.00 31.20 265 GLN A O 1
ATOM 2243 N N . LEU A 1 266 ? -54.309 28.949 1.073 1.00 29.30 266 LEU A N 1
ATOM 2244 C CA . LEU A 1 266 ? -53.288 29.979 1.418 1.00 29.30 266 LEU A CA 1
ATOM 2245 C C . LEU A 1 266 ? -52.399 29.539 2.607 1.00 29.30 266 LEU A C 1
ATOM 2247 O O . LEU A 1 266 ? -52.912 29.025 3.588 1.00 29.30 266 LEU A O 1
ATOM 2251 N N . GLY A 1 267 ? -51.072 29.705 2.613 1.00 28.55 267 GLY A N 1
ATOM 2252 C CA . GLY A 1 267 ? -50.190 30.443 1.710 1.00 28.55 267 GLY A CA 1
ATOM 2253 C C . GLY A 1 267 ? -48.698 30.202 2.010 1.00 28.55 267 GLY A C 1
ATOM 2254 O O . GLY A 1 267 ? -48.334 29.408 2.875 1.00 28.55 267 GLY A O 1
ATOM 2255 N N . GLU A 1 268 ? -47.869 30.881 1.219 1.00 31.52 268 GLU A N 1
ATOM 2256 C CA . GLU A 1 268 ? -46.401 30.914 1.208 1.00 31.52 268 GLU A CA 1
ATOM 2257 C C . GLU A 1 268 ? -45.748 31.228 2.564 1.00 31.52 268 GLU A C 1
ATOM 2259 O O . GLU A 1 268 ? -46.224 32.092 3.297 1.00 31.52 268 GLU A O 1
ATOM 2264 N N . VAL A 1 269 ? -44.560 30.657 2.814 1.00 31.98 269 VAL A N 1
ATOM 2265 C CA . VAL A 1 269 ? -43.539 31.293 3.666 1.00 31.98 269 VAL A CA 1
ATOM 2266 C C . VAL A 1 269 ? -42.174 31.229 2.978 1.00 31.98 269 VAL A C 1
ATOM 2268 O O . VAL A 1 269 ? -41.691 30.170 2.572 1.00 31.98 269 VAL A O 1
ATOM 2271 N N . ARG A 1 270 ? -41.599 32.424 2.826 1.00 30.64 270 ARG A N 1
ATOM 2272 C CA . ARG A 1 270 ? -40.294 32.774 2.258 1.00 30.64 270 ARG A CA 1
ATOM 2273 C C . ARG A 1 270 ? -39.125 32.372 3.167 1.00 30.64 270 ARG A C 1
ATOM 2275 O O . ARG A 1 270 ? -39.249 32.335 4.384 1.00 30.64 270 ARG A O 1
ATOM 2282 N N . ARG A 1 271 ? -37.971 32.175 2.517 1.00 28.94 271 ARG A N 1
ATOM 2283 C CA . ARG A 1 271 ? -36.609 32.265 3.071 1.00 28.94 271 ARG A CA 1
ATOM 2284 C C . ARG A 1 271 ? -36.385 33.604 3.781 1.00 28.94 271 ARG A C 1
ATOM 2286 O O . ARG A 1 271 ? -36.675 34.637 3.185 1.00 28.94 271 ARG A O 1
ATOM 2293 N N . GLU A 1 272 ? -35.729 33.563 4.935 1.00 31.55 272 GLU A N 1
ATOM 2294 C CA . GLU A 1 272 ? -34.952 34.685 5.466 1.00 31.55 272 GLU A CA 1
ATOM 2295 C C . GLU A 1 272 ? -33.522 34.218 5.770 1.00 31.55 272 GLU A C 1
ATOM 2297 O O . GLU A 1 272 ? -33.297 33.194 6.418 1.00 31.55 272 GLU A O 1
ATOM 2302 N N . GLU A 1 273 ? -32.574 34.961 5.203 1.00 30.70 273 GLU A N 1
ATOM 2303 C CA . GLU A 1 273 ? -31.150 34.973 5.522 1.00 30.70 273 GLU A CA 1
ATOM 2304 C C . GLU A 1 273 ? -30.942 35.703 6.855 1.00 30.70 273 GLU A C 1
ATOM 2306 O O . GLU A 1 273 ? -31.646 36.668 7.150 1.00 30.70 273 GLU A O 1
ATOM 2311 N N . VAL A 1 274 ? -29.952 35.281 7.643 1.00 31.38 274 VAL A N 1
ATOM 2312 C CA . VAL A 1 274 ? -29.465 36.051 8.793 1.00 31.38 274 VAL A CA 1
ATOM 2313 C C . VAL A 1 274 ? -27.957 36.224 8.646 1.00 31.38 274 VAL A C 1
ATOM 2315 O O . VAL A 1 274 ? -27.185 35.312 8.935 1.00 31.38 274 VAL A O 1
ATOM 2318 N N . GLU A 1 275 ? -27.553 37.410 8.198 1.00 31.84 275 GLU A N 1
ATOM 2319 C CA . GLU A 1 275 ? -26.272 38.023 8.544 1.00 31.84 275 GLU A CA 1
ATOM 2320 C C . GLU A 1 275 ? -26.512 38.982 9.714 1.00 31.84 275 GLU A C 1
ATOM 2322 O O . GLU A 1 275 ? -27.449 39.778 9.674 1.00 31.84 275 GLU A O 1
ATOM 2327 N N . HIS A 1 276 ? -25.653 38.940 10.733 1.00 32.28 276 HIS A N 1
ATOM 2328 C CA . HIS A 1 276 ? -25.183 40.159 11.389 1.00 32.28 276 HIS A CA 1
ATOM 2329 C C . HIS A 1 276 ? -23.920 39.884 12.215 1.00 32.28 276 HIS A C 1
ATOM 2331 O O . HIS A 1 276 ? -23.930 39.145 13.199 1.00 32.28 276 HIS A O 1
ATOM 2337 N N . GLU A 1 277 ? -22.834 40.530 11.800 1.00 33.16 277 GLU A N 1
ATOM 2338 C CA . GLU A 1 277 ? -21.676 40.855 12.626 1.00 33.16 277 GLU A CA 1
ATOM 2339 C C . GLU A 1 277 ? -22.080 41.828 13.749 1.00 33.16 277 GLU A C 1
ATOM 2341 O O . GLU A 1 277 ? -22.909 42.716 13.530 1.00 33.16 277 GLU A O 1
ATOM 2346 N N . ASN A 1 278 ? -21.428 41.736 14.916 1.00 30.80 278 ASN A N 1
ATOM 2347 C CA . ASN A 1 278 ? -20.689 42.884 15.453 1.00 30.80 278 ASN A CA 1
ATOM 2348 C C . ASN A 1 278 ? -19.736 42.528 16.606 1.00 30.80 278 ASN A C 1
ATOM 2350 O O . ASN A 1 278 ? -20.004 41.691 17.464 1.00 30.80 278 ASN A O 1
ATOM 2354 N N . GLN A 1 279 ? -18.599 43.218 16.554 1.00 32.69 279 GLN A N 1
ATOM 2355 C CA . GLN A 1 279 ? -17.430 43.213 17.430 1.00 32.69 279 GLN A CA 1
ATOM 2356 C C . GLN A 1 279 ? -17.719 43.882 18.794 1.00 32.69 279 GLN A C 1
ATOM 2358 O O . GLN A 1 279 ? -18.669 44.653 18.902 1.00 32.69 279 GLN A O 1
ATOM 2363 N N . VAL A 1 280 ? -16.844 43.682 19.797 1.00 30.58 280 VAL A N 1
ATOM 2364 C CA . VAL A 1 280 ? -15.990 44.739 20.410 1.00 30.58 280 VAL A CA 1
ATOM 2365 C C . VAL A 1 280 ? -15.377 44.301 21.764 1.00 30.58 280 VAL A C 1
ATOM 2367 O O . VAL A 1 280 ? -16.077 43.949 22.703 1.00 30.58 280 VAL A O 1
ATOM 2370 N N . ALA A 1 281 ? -14.041 44.422 21.799 1.00 31.20 281 ALA A N 1
ATOM 2371 C CA . ALA A 1 281 ? -13.099 44.800 22.870 1.00 31.20 281 ALA A CA 1
ATOM 2372 C C . ALA A 1 281 ? -13.082 44.111 24.252 1.00 31.20 281 ALA A C 1
ATOM 2374 O O . ALA A 1 281 ? -13.907 44.375 25.121 1.00 31.20 281 ALA A O 1
ATOM 2375 N N . GLU A 1 282 ? -11.957 43.437 24.527 1.00 33.03 282 GLU A N 1
ATOM 2376 C CA . GLU A 1 282 ? -11.389 43.312 25.874 1.00 33.03 282 GLU A CA 1
ATOM 2377 C C . GLU A 1 282 ? -10.432 44.480 26.163 1.00 33.03 282 GLU A C 1
ATOM 2379 O O . GLU A 1 282 ? -9.453 44.718 25.448 1.00 33.03 282 GLU A O 1
ATOM 2384 N N . GLY A 1 283 ? -10.731 45.215 27.235 1.00 30.34 283 GLY A N 1
ATOM 2385 C CA . GLY A 1 283 ? -9.857 46.212 27.840 1.00 30.34 283 GLY A CA 1
ATOM 2386 C C . GLY A 1 283 ? -8.922 45.584 28.876 1.00 30.34 283 GLY A C 1
ATOM 2387 O O . GLY A 1 283 ? -9.337 44.789 29.713 1.00 30.34 283 GLY A O 1
ATOM 2388 N N . LYS A 1 284 ? -7.652 45.994 28.831 1.00 35.81 284 LYS A N 1
ATOM 2389 C CA . LYS A 1 284 ? -6.659 45.805 29.896 1.00 35.81 284 LYS A CA 1
ATOM 2390 C C . LYS A 1 284 ? -7.086 46.533 31.174 1.00 35.81 284 LYS A C 1
ATOM 2392 O O . LYS A 1 284 ? -7.450 47.704 31.094 1.00 35.81 284 LYS A O 1
ATOM 2397 N N . GLN A 1 285 ? -6.846 45.923 32.335 1.00 33.81 285 GLN A N 1
ATOM 2398 C CA . GLN A 1 285 ? -6.439 46.664 33.532 1.00 33.81 285 GLN A CA 1
ATOM 2399 C C . GLN A 1 285 ? -5.536 45.813 34.437 1.00 33.81 285 GLN A C 1
ATOM 2401 O O . GLN A 1 285 ? -5.936 44.808 35.015 1.00 33.81 285 GLN A O 1
ATOM 2406 N N . GLU A 1 286 ? -4.285 46.254 34.495 1.00 36.94 286 GLU A N 1
ATOM 2407 C CA . GLU A 1 286 ? -3.277 46.011 35.526 1.00 36.94 286 GLU A CA 1
ATOM 2408 C C . GLU A 1 286 ? -3.533 46.983 36.691 1.00 36.94 286 GLU A C 1
ATOM 2410 O O . GLU A 1 286 ? -3.978 48.099 36.418 1.00 36.94 286 GLU A O 1
ATOM 2415 N N . THR A 1 287 ? -3.203 46.573 37.927 1.00 35.38 287 THR A N 1
ATOM 2416 C CA . THR A 1 287 ? -2.805 47.334 39.152 1.00 35.38 287 THR A CA 1
ATOM 2417 C C . THR A 1 287 ? -3.465 46.742 40.413 1.00 35.38 287 THR A C 1
ATOM 2419 O O . THR A 1 287 ? -4.627 46.370 40.355 1.00 35.38 287 THR A O 1
ATOM 2422 N N . THR A 1 288 ? -2.891 46.638 41.619 1.00 36.94 288 THR A N 1
ATOM 2423 C CA . THR A 1 288 ? -1.530 46.541 42.195 1.00 36.94 288 THR A CA 1
ATOM 2424 C C . THR A 1 288 ? -1.732 46.211 43.696 1.00 36.94 288 THR A C 1
ATOM 2426 O O . THR A 1 288 ? -2.771 46.557 44.248 1.00 36.94 288 THR A O 1
ATOM 2429 N N . LEU A 1 289 ? -0.682 45.701 44.355 1.00 38.75 289 LEU A N 1
ATOM 2430 C CA . LEU A 1 289 ? -0.336 45.857 45.785 1.00 38.75 289 LEU A CA 1
ATOM 2431 C C . LEU A 1 289 ? -1.160 45.105 46.851 1.00 38.75 289 LEU A C 1
ATOM 2433 O O . LEU A 1 289 ? -2.323 45.399 47.113 1.00 38.75 289 LEU A O 1
ATOM 2437 N N . GLY A 1 290 ? -0.437 44.225 47.552 1.00 37.06 290 GLY A N 1
ATOM 2438 C CA . GLY A 1 290 ? -0.784 43.551 48.801 1.00 37.06 290 GLY A CA 1
ATOM 2439 C C . GLY A 1 290 ? 0.286 42.527 49.140 1.00 37.06 290 GLY A C 1
ATOM 2440 O O . GLY A 1 290 ? 0.256 41.460 48.493 1.00 37.06 290 GLY A O 1
#

pLDDT: mean 77.29, std 23.77, range [27.86, 98.5]

Radius of gyration: 32.69 Å; chains: 1; bounding box: 108×63×88 Å

Sequence (290 aa):
MKITVNDEKYLNYSKYKELKGYFGTNKKNMPAYVKLSDIFSKTDINEEDKKTYDSAFSELLRHINHGHVFYNYNKEGCWYISYILHKEVEHVLKQDYNSYVYKLLKEFILKYNEYNSSSSDRCINDFFYINSDTYKIMNALYTLYDEYTNNKPIYDKTIPHNCAKFSKFLYSYNNFLNNYVSGTDFFNKILKHFDTEVRKTALKYKIYECREYPYEVGQLNLYTPPKPEQPIDPVPVEQHQALNVLERTGLQNSHHDVAHPPVTQLGEVRREEVEHENQVAEGKQETTLG

Foldseek 3Di:
DEDADDDLQADFLVLLVVLCVLLVPDPPPQPPPDDLVVLVVVFPDDPVLCVLCVVLSVSLCSQLSSVVCCVPQQQNSLSSNLLVSCCCQCPVSVHHQDPVNLVRSLRSVVSCQVVVDPPDCRNNPRNDRQDPSNSVLNVLVVVLSVLCVVQQDPDLVCLVVRLVSLLVSLVSQQVSQVRYAHNDPSVVVSVVSVLVVLVVRLVSSVVNPSVVGDSDHDDHRYDDDDDPDDPPPPDDDDDDDDDDDDDDDDDDDDDDDDDDDDDDDDDDDDDDDDDDDDDDDDDDDDDDDD

Secondary structure (DSSP, 8-state):
--PBP--S----HHHHHHHHHHHHS-GGGS-TT--HHHHHTTS---HHHHHHTHHHHHHHHHHHT-HHHHHH-HHHHHHHHHHHHHHIIIIIS-----HHHHHHHHHHHHHHHHHH-TT--TTTTT--PPPHHHHHHHHHHHHHHHHHHHHS-SSGGGSTTTHHHHHHHHHHHHHHHHH-B--SHHHHHHHHHHHHHHHHHHHHHHHTT-TTS--PPPPP----PPPPPPP-PPPP---------------------------------------------PPP------

Organism: Plasmodium vivax (NCBI:txid5855)